Protein AF-A0A4S2L6H0-F1 (afdb_monomer_lite)

InterPro domains:
  IPR007012 Poly(A) polymerase, central domain [PF04928] (195-233)
  IPR043519 Nucleotidyltransferase superfamily [G3DSA:3.30.460.10] (26-151)
  IPR043519 Nucleotidyltransferase superfamily [SSF81301] (9-187)
  IPR048840 Poly(A) polymerase, nucleotidyltransferase domain [PF20750] (13-186)

Sequence (348 aa):
MIDEEVAKHLDLCLMEVVESFKLFDSTDERRKKLNIVRSLEHIGEQWVRELASDQRLTHRLSDKTGLCRLLVQGSTALGISSRSGDIDAVLLVPNFVDRDDFFSSFPSWLRKSGDISELAAVPDTFVPLIRIKVSGIQVDLVISRLATSYIPRRLDFEQTPGDLYRNMDAISVRSLSGLHLAYELKKMMLGHAHFLPMLRVIRTWVRARAIGSYVYGFPPSIAWTIMVVYICRRLGDNSQISTFCVCRRSSVCRTSEPAAERNSGKELLAPSSHGLSCLVYTFFAQFASWPWPHPVQIASIKVASDLNIFSWDPQLVISFLMFSVDLEHGRSCSNGTIYGITIGTFYC

pLDDT: mean 75.9, std 24.09, range [23.75, 98.31]

Radius of gyration: 24.07 Å; chains: 1; bounding box: 74×51×66 Å

Structure (mmCIF, N/CA/C/O backbone):
data_AF-A0A4S2L6H0-F1
#
_entry.id   AF-A0A4S2L6H0-F1
#
loop_
_atom_site.group_PDB
_atom_site.id
_atom_site.type_symbol
_atom_site.label_atom_id
_atom_site.label_alt_id
_atom_site.label_comp_id
_atom_site.label_asym_id
_atom_site.label_entity_id
_atom_site.label_seq_id
_atom_site.pdbx_PDB_ins_code
_atom_site.Cartn_x
_atom_site.Cartn_y
_atom_site.Cartn_z
_atom_site.occupancy
_atom_site.B_iso_or_equiv
_atom_site.auth_seq_id
_atom_site.auth_comp_id
_atom_site.auth_asym_id
_atom_site.auth_atom_id
_atom_site.pdbx_PDB_model_num
ATOM 1 N N . MET A 1 1 ? 33.093 9.416 -26.516 1.00 52.31 1 MET A N 1
ATOM 2 C CA . MET A 1 1 ? 32.184 10.487 -26.051 1.00 52.31 1 MET A CA 1
ATOM 3 C C . MET A 1 1 ? 30.761 10.373 -26.603 1.00 52.31 1 MET A C 1
ATOM 5 O O . MET A 1 1 ? 29.878 10.877 -25.939 1.00 52.31 1 MET A O 1
ATOM 9 N N . ILE A 1 2 ? 30.498 9.697 -27.733 1.00 62.06 2 ILE A N 1
ATOM 10 C CA . ILE A 1 2 ? 29.160 9.680 -28.367 1.00 62.06 2 ILE A CA 1
ATOM 11 C C . ILE A 1 2 ? 28.156 8.752 -27.644 1.00 62.06 2 ILE A C 1
ATOM 13 O O . ILE A 1 2 ? 27.011 9.134 -27.436 1.00 62.06 2 ILE A O 1
ATOM 17 N N . ASP A 1 3 ? 28.573 7.565 -27.192 1.00 72.12 3 ASP A N 1
ATOM 18 C CA . ASP A 1 3 ? 27.622 6.557 -26.681 1.00 72.12 3 ASP A CA 1
ATOM 19 C C . ASP A 1 3 ? 26.975 6.908 -25.332 1.00 72.12 3 ASP A C 1
ATOM 21 O O . ASP A 1 3 ? 25.815 6.576 -25.092 1.00 72.12 3 ASP A O 1
ATOM 25 N N . GLU A 1 4 ? 27.701 7.587 -24.441 1.00 75.62 4 GLU A N 1
ATOM 26 C CA . GLU A 1 4 ? 27.182 7.959 -23.117 1.00 75.62 4 GLU A CA 1
ATOM 27 C C . GLU A 1 4 ? 26.168 9.107 -23.208 1.00 75.62 4 GLU A C 1
ATOM 29 O O . GLU A 1 4 ? 25.165 9.122 -22.495 1.00 75.62 4 GLU A O 1
ATOM 34 N N . GLU A 1 5 ? 26.404 10.057 -24.112 1.00 81.94 5 GLU A N 1
ATOM 35 C CA . GLU A 1 5 ? 25.499 11.176 -24.365 1.00 81.94 5 GLU A CA 1
ATOM 36 C C . GLU A 1 5 ? 24.203 10.698 -25.032 1.00 81.94 5 GLU A C 1
ATOM 38 O O . GLU A 1 5 ? 23.112 11.084 -24.612 1.00 81.94 5 GLU A O 1
ATOM 43 N N . VAL A 1 6 ? 24.308 9.763 -25.983 1.00 83.94 6 VAL A N 1
ATOM 44 C CA . VAL A 1 6 ? 23.148 9.100 -26.599 1.00 83.94 6 VAL A CA 1
ATOM 45 C C . VAL A 1 6 ? 22.333 8.323 -25.561 1.00 83.94 6 VAL A C 1
ATOM 47 O O . VAL A 1 6 ? 21.108 8.434 -25.544 1.00 83.94 6 VAL A O 1
ATOM 50 N N . ALA A 1 7 ? 22.982 7.574 -24.663 1.00 81.94 7 ALA A N 1
ATOM 51 C CA . ALA A 1 7 ? 22.286 6.834 -23.609 1.00 81.94 7 ALA A CA 1
ATOM 52 C C . ALA A 1 7 ? 21.536 7.768 -22.642 1.00 81.94 7 ALA A C 1
ATOM 54 O O . ALA A 1 7 ? 20.372 7.525 -22.324 1.00 81.94 7 ALA A O 1
ATOM 55 N N . LYS A 1 8 ? 22.164 8.877 -22.229 1.00 86.56 8 LYS A N 1
ATOM 56 C CA . LYS A 1 8 ? 21.515 9.901 -21.393 1.00 86.56 8 LYS A CA 1
ATOM 57 C C . LYS A 1 8 ? 20.334 10.554 -22.107 1.00 86.56 8 LYS A C 1
ATOM 59 O O . LYS A 1 8 ? 19.294 10.763 -21.489 1.00 86.56 8 LYS A O 1
ATOM 64 N N . HIS A 1 9 ? 20.470 10.852 -23.397 1.00 90.06 9 HIS A N 1
ATOM 65 C CA . HIS A 1 9 ? 19.375 11.405 -24.190 1.00 90.06 9 HIS A CA 1
ATOM 66 C C . HIS A 1 9 ? 18.193 10.429 -24.285 1.00 90.06 9 HIS A C 1
ATOM 68 O O . HIS A 1 9 ? 17.049 10.829 -24.081 1.00 90.06 9 HIS A O 1
ATOM 74 N N . LEU A 1 10 ? 18.459 9.136 -24.498 1.00 91.12 10 LEU A N 1
ATOM 75 C CA . LEU A 1 10 ? 17.420 8.107 -24.536 1.00 91.12 10 LEU A CA 1
ATOM 76 C C . LEU A 1 10 ? 16.681 7.977 -23.194 1.00 91.12 10 LEU A C 1
ATOM 78 O O . LEU A 1 10 ? 15.455 7.851 -23.180 1.00 91.12 10 LEU A O 1
ATOM 82 N N . ASP A 1 11 ? 17.404 8.048 -22.075 1.00 92.44 11 ASP A N 1
ATOM 83 C CA . ASP A 1 11 ? 16.816 8.037 -20.731 1.00 92.44 11 ASP A CA 1
ATOM 84 C C . ASP A 1 11 ? 15.872 9.232 -20.510 1.00 92.44 11 ASP A C 1
ATOM 86 O O . ASP A 1 11 ? 14.791 9.068 -19.937 1.00 92.44 11 ASP A O 1
ATOM 90 N N . LEU A 1 12 ? 16.249 10.421 -20.998 1.00 93.12 12 LEU A N 1
ATOM 91 C CA . LEU A 1 12 ? 15.413 11.622 -20.940 1.00 93.12 12 LEU A CA 1
ATOM 92 C C . LEU A 1 12 ? 14.146 11.467 -21.785 1.00 93.12 12 LEU A C 1
ATOM 94 O O . LEU A 1 12 ? 13.049 11.636 -21.254 1.00 93.12 12 LEU A O 1
ATOM 98 N N . CYS A 1 13 ? 14.274 11.068 -23.053 1.00 94.81 13 CYS A N 1
ATOM 99 C CA . CYS A 1 13 ? 13.122 10.856 -23.934 1.00 94.81 13 CYS A CA 1
ATOM 100 C C . CYS A 1 13 ? 12.150 9.816 -23.365 1.00 94.81 13 CYS A C 1
ATOM 102 O O . CYS A 1 13 ? 10.933 9.977 -23.445 1.00 94.81 13 CYS A O 1
ATOM 104 N N . LEU A 1 14 ? 12.670 8.751 -22.750 1.00 94.69 14 LEU A N 1
ATOM 105 C CA . LEU A 1 14 ? 11.842 7.734 -22.113 1.00 94.69 14 LEU A CA 1
ATOM 106 C C . LEU A 1 14 ? 11.014 8.315 -20.956 1.00 94.69 14 LEU A C 1
ATOM 108 O O . LEU A 1 14 ? 9.828 8.003 -20.827 1.00 94.69 14 LEU A O 1
ATOM 112 N N . MET A 1 15 ? 11.612 9.183 -20.140 1.00 95.25 15 MET A N 1
ATOM 113 C CA . MET A 1 15 ? 10.904 9.859 -19.055 1.00 95.25 15 MET A CA 1
ATOM 114 C C . MET A 1 15 ? 9.908 10.906 -19.564 1.00 95.25 15 MET A C 1
ATOM 116 O O . MET A 1 15 ? 8.811 10.995 -19.019 1.00 95.25 15 MET A O 1
ATOM 120 N N . GLU A 1 16 ? 10.222 11.637 -20.634 1.00 95.75 16 GLU A N 1
ATOM 121 C CA . GLU A 1 16 ? 9.275 12.551 -21.287 1.00 95.75 16 GLU A CA 1
ATOM 122 C C . GLU A 1 16 ? 8.030 11.811 -21.789 1.00 95.75 16 GLU A C 1
ATOM 124 O O . GLU A 1 16 ? 6.901 12.250 -21.547 1.00 95.75 16 GLU A O 1
ATOM 129 N N . VAL A 1 17 ? 8.220 10.642 -22.414 1.00 94.75 17 VAL A N 1
ATOM 130 C CA . VAL A 1 17 ? 7.109 9.777 -22.821 1.00 94.75 17 VAL A CA 1
ATOM 131 C C . VAL A 1 17 ? 6.288 9.377 -21.600 1.00 94.75 17 VAL A C 1
ATOM 133 O O . VAL A 1 17 ? 5.077 9.568 -21.616 1.00 94.75 17 VAL A O 1
ATOM 136 N N . VAL A 1 18 ? 6.906 8.889 -20.523 1.00 95.06 18 VAL A N 1
ATOM 137 C CA . VAL A 1 18 ? 6.192 8.509 -19.289 1.00 95.06 18 VAL A CA 1
ATOM 138 C C . VAL A 1 18 ? 5.355 9.660 -18.719 1.00 95.06 18 VAL A C 1
ATOM 140 O O . VAL A 1 18 ? 4.184 9.462 -18.383 1.00 95.06 18 VAL A O 1
ATOM 143 N N . GLU A 1 19 ? 5.921 10.862 -18.629 1.00 93.50 19 GLU A N 1
ATOM 144 C CA . GLU A 1 19 ? 5.220 12.029 -18.085 1.00 93.50 19 GLU A CA 1
ATOM 145 C C . GLU A 1 19 ? 4.072 12.496 -19.002 1.00 93.50 19 GLU A C 1
ATOM 147 O O . GLU A 1 19 ? 3.038 12.958 -18.508 1.00 93.50 19 GLU A O 1
ATOM 152 N N . SER A 1 20 ? 4.176 12.285 -20.321 1.00 94.88 20 SER A N 1
ATOM 153 C CA . SER A 1 20 ? 3.107 12.618 -21.278 1.00 94.88 20 SER A CA 1
ATOM 154 C C . SER A 1 20 ? 1.802 11.845 -21.034 1.00 94.88 20 SER A C 1
ATOM 156 O O . SER A 1 20 ? 0.717 12.395 -21.234 1.00 94.88 20 SER A O 1
ATOM 158 N N . PHE A 1 21 ? 1.879 10.611 -20.514 1.00 93.31 21 PHE A N 1
ATOM 159 C CA . PHE A 1 21 ? 0.692 9.819 -20.166 1.00 93.31 21 PHE A CA 1
ATOM 160 C C . PHE A 1 21 ? -0.016 10.326 -18.900 1.00 93.31 21 PHE A C 1
ATOM 162 O O . PHE A 1 21 ? -1.146 9.913 -18.635 1.00 93.31 21 PHE A O 1
ATOM 169 N N . LYS A 1 22 ? 0.628 11.189 -18.095 1.00 92.06 22 LYS A N 1
ATOM 170 C CA . LYS A 1 22 ? 0.075 11.757 -16.849 1.00 92.06 22 LYS A CA 1
ATOM 171 C C . LYS A 1 22 ? -0.512 10.692 -15.910 1.00 92.06 22 LYS A C 1
ATOM 173 O O . LYS A 1 22 ? -1.555 10.899 -15.296 1.00 92.06 22 LYS A O 1
ATOM 178 N N . LEU A 1 23 ? 0.142 9.534 -15.793 1.00 91.12 23 LEU A N 1
ATOM 179 C CA . LEU A 1 23 ? -0.386 8.414 -14.999 1.00 91.12 23 LEU A CA 1
ATOM 180 C C . LEU A 1 23 ? -0.199 8.603 -13.497 1.00 91.12 23 LEU A C 1
ATOM 182 O O . LEU A 1 23 ? -1.056 8.193 -12.715 1.00 91.12 23 LEU A O 1
ATOM 186 N N . PHE A 1 24 ? 0.926 9.192 -13.102 1.00 92.88 24 PHE A N 1
ATOM 187 C CA . PHE A 1 24 ? 1.365 9.275 -11.713 1.00 92.88 24 PHE A CA 1
ATOM 188 C C . PHE A 1 24 ? 0.936 10.582 -11.052 1.00 92.88 24 PHE A C 1
ATOM 190 O O . PHE A 1 24 ? 0.736 11.600 -11.723 1.00 92.88 24 PHE A O 1
ATOM 197 N N . ASP A 1 25 ? 0.832 10.539 -9.725 1.00 91.12 25 ASP A N 1
ATOM 198 C CA . ASP A 1 25 ? 0.476 11.695 -8.907 1.00 91.12 25 ASP A CA 1
ATOM 199 C C . ASP A 1 25 ? 1.434 12.875 -9.112 1.00 91.12 25 ASP A C 1
ATOM 201 O O . ASP A 1 25 ? 2.641 12.803 -8.838 1.00 91.12 25 ASP A O 1
ATOM 205 N N . SER A 1 26 ? 0.853 14.012 -9.477 1.00 91.50 26 SER A N 1
ATOM 206 C CA . SER A 1 26 ? 1.439 15.331 -9.273 1.00 91.50 26 SER A CA 1
ATOM 207 C C . SER A 1 26 ? 1.600 15.647 -7.785 1.00 91.50 26 SER A C 1
ATOM 209 O O . SER A 1 26 ? 1.041 14.997 -6.896 1.00 91.50 26 SER A O 1
ATOM 211 N N . THR A 1 27 ? 2.359 16.701 -7.497 1.00 91.00 27 THR A N 1
ATOM 212 C CA . THR A 1 27 ? 2.517 17.220 -6.133 1.00 91.00 27 THR A CA 1
ATOM 213 C C . THR A 1 27 ? 1.178 17.589 -5.492 1.00 91.00 27 THR A C 1
ATOM 215 O O . THR A 1 27 ? 0.989 17.341 -4.301 1.00 91.00 27 THR A O 1
ATOM 218 N N . ASP A 1 28 ? 0.230 18.115 -6.269 1.00 92.06 28 ASP A N 1
ATOM 219 C CA . ASP A 1 28 ? -1.082 18.509 -5.757 1.00 92.06 28 ASP A CA 1
ATOM 220 C C . ASP A 1 28 ? -1.972 17.304 -5.451 1.00 92.06 28 ASP A C 1
ATOM 222 O O . ASP A 1 28 ? -2.613 17.277 -4.402 1.00 92.06 28 ASP A O 1
ATOM 226 N N . GLU A 1 29 ? -1.973 16.271 -6.298 1.00 91.50 29 GLU A N 1
ATOM 227 C CA . GLU A 1 29 ? -2.696 15.019 -6.019 1.00 91.50 29 GLU A CA 1
ATOM 228 C C . GLU A 1 29 ? -2.139 14.319 -4.783 1.00 91.50 29 GLU A C 1
ATOM 230 O O . GLU A 1 29 ? -2.902 13.908 -3.909 1.00 91.50 29 GLU A O 1
ATOM 235 N N . ARG A 1 30 ? -0.810 14.284 -4.637 1.00 91.69 30 ARG A N 1
ATOM 236 C CA . ARG A 1 30 ? -0.164 13.748 -3.435 1.00 91.69 30 ARG A CA 1
ATOM 237 C C . ARG A 1 30 ? -0.570 14.522 -2.180 1.00 91.69 30 ARG A C 1
ATOM 239 O O . ARG A 1 30 ? -0.833 13.912 -1.146 1.00 91.69 30 ARG A O 1
ATOM 246 N N . ARG A 1 31 ? -0.653 15.857 -2.263 1.00 93.25 31 ARG A N 1
ATOM 247 C CA . ARG A 1 31 ? -1.104 16.710 -1.151 1.00 93.25 31 ARG A CA 1
ATOM 248 C C . ARG A 1 31 ? -2.572 16.449 -0.806 1.00 93.25 31 ARG A C 1
ATOM 250 O O . ARG A 1 31 ? -2.894 16.330 0.372 1.00 93.25 31 ARG A O 1
ATOM 257 N N . LYS A 1 32 ? -3.443 16.304 -1.811 1.00 93.44 32 LYS A N 1
ATOM 258 C CA . LYS A 1 32 ? -4.861 15.951 -1.620 1.00 93.44 32 LYS A CA 1
ATOM 259 C C . LYS A 1 32 ? -5.011 14.604 -0.911 1.00 93.44 32 LYS A C 1
ATOM 261 O O . LYS A 1 32 ? -5.664 14.548 0.126 1.00 93.44 32 LYS A O 1
ATOM 266 N N . LYS A 1 33 ? -4.344 13.552 -1.400 1.00 93.88 33 LYS A N 1
ATOM 267 C CA . LYS A 1 33 ? -4.363 12.218 -0.771 1.00 93.88 33 LYS A CA 1
ATOM 268 C C . LYS A 1 33 ? -3.833 12.252 0.666 1.00 93.88 33 LYS A C 1
ATOM 270 O O . LYS A 1 33 ? -4.429 11.649 1.550 1.00 93.88 33 LYS A O 1
ATOM 275 N N . LEU A 1 34 ? -2.765 13.010 0.931 1.00 94.19 34 LEU A N 1
ATOM 276 C CA . LEU A 1 34 ? -2.233 13.181 2.287 1.00 94.19 34 LEU A CA 1
ATOM 277 C C . LEU A 1 34 ? -3.230 13.872 3.231 1.00 94.19 34 LEU A C 1
ATOM 279 O O . LEU A 1 34 ? -3.342 13.480 4.390 1.00 94.19 34 LEU A O 1
ATOM 283 N N . ASN A 1 35 ? -3.955 14.884 2.753 1.00 95.50 35 ASN A N 1
ATOM 284 C CA . ASN A 1 35 ? -4.979 15.559 3.551 1.00 95.50 35 ASN A CA 1
ATOM 285 C C . ASN A 1 35 ? -6.156 14.628 3.870 1.00 95.50 35 ASN A C 1
ATOM 287 O O . ASN A 1 35 ? -6.630 14.640 5.003 1.00 95.50 35 ASN A O 1
ATOM 291 N N . ILE A 1 36 ? -6.567 13.781 2.918 1.00 96.06 36 ILE A N 1
ATOM 292 C CA . ILE A 1 36 ? -7.582 12.742 3.146 1.00 96.06 36 ILE A CA 1
ATOM 293 C C . ILE A 1 36 ? -7.124 11.792 4.257 1.00 96.06 36 ILE A C 1
ATOM 295 O O . ILE A 1 36 ? -7.847 11.602 5.228 1.00 96.06 36 ILE A O 1
ATOM 299 N N . VAL A 1 37 ? -5.900 11.260 4.170 1.00 96.31 37 VAL A N 1
ATOM 300 C CA . VAL A 1 37 ? -5.346 10.351 5.190 1.00 96.31 37 VAL A CA 1
ATOM 301 C C . VAL A 1 37 ? -5.326 11.007 6.574 1.00 96.31 37 VAL A C 1
ATOM 303 O O . VAL A 1 37 ? -5.767 10.397 7.540 1.00 96.31 37 VAL A O 1
ATOM 306 N N . ARG A 1 38 ? -4.887 12.268 6.679 1.00 95.94 38 ARG A N 1
ATOM 307 C CA . ARG A 1 38 ? -4.870 13.007 7.957 1.00 95.94 38 ARG A CA 1
ATOM 308 C C . ARG A 1 38 ? -6.267 13.233 8.532 1.00 95.94 38 ARG A C 1
ATOM 310 O O . ARG A 1 38 ? -6.454 13.110 9.737 1.00 95.94 38 ARG A O 1
ATOM 317 N N . SER A 1 39 ? -7.230 13.572 7.677 1.00 96.25 39 SER A N 1
ATOM 318 C CA . SER A 1 39 ? -8.628 13.761 8.076 1.00 96.25 39 SER A CA 1
ATOM 319 C C . SER A 1 39 ? -9.226 12.458 8.614 1.00 96.25 39 SER A C 1
ATOM 321 O O . SER A 1 39 ? -9.802 12.431 9.699 1.00 96.25 39 SER A O 1
ATOM 323 N N . LEU A 1 40 ? -9.004 11.348 7.907 1.00 97.44 40 LEU A N 1
ATOM 324 C CA . LEU A 1 40 ? -9.470 10.025 8.320 1.00 97.44 40 LEU A CA 1
ATOM 325 C C . LEU A 1 40 ? -8.784 9.535 9.602 1.00 97.44 40 LEU A C 1
ATOM 327 O O . LEU A 1 40 ? -9.449 8.951 10.453 1.00 97.44 40 LEU A O 1
ATOM 331 N N . GLU A 1 41 ? -7.485 9.800 9.774 1.00 96.62 41 GLU A N 1
ATOM 332 C CA . GLU A 1 41 ? -6.768 9.505 11.022 1.00 96.62 41 GLU A CA 1
ATOM 333 C C . GLU A 1 41 ? -7.386 10.266 12.201 1.00 96.62 41 GLU A C 1
ATOM 335 O O . GLU A 1 41 ? -7.646 9.666 13.239 1.00 96.62 41 GLU A O 1
ATOM 340 N N . HIS A 1 42 ? -7.717 11.548 12.019 1.00 95.38 42 HIS A N 1
ATOM 341 C CA . HIS A 1 42 ? -8.378 12.347 13.052 1.00 95.38 42 HIS A CA 1
ATOM 342 C C . HIS A 1 42 ? -9.760 11.794 13.441 1.00 95.38 42 HIS A C 1
ATOM 344 O O . HIS A 1 42 ? -10.073 11.700 14.629 1.00 95.38 42 HIS A O 1
ATOM 350 N N . ILE A 1 43 ? -10.571 11.377 12.461 1.00 96.88 43 ILE A N 1
ATOM 351 C CA . ILE A 1 43 ? -11.868 10.723 12.714 1.00 96.88 43 ILE A CA 1
ATOM 352 C C . ILE A 1 43 ? -11.660 9.404 13.475 1.00 96.88 43 ILE A C 1
ATOM 354 O O . ILE A 1 43 ? -12.365 9.132 14.447 1.00 96.88 43 ILE A O 1
ATOM 358 N N . GLY A 1 44 ? -10.664 8.605 13.075 1.00 96.44 44 GLY A N 1
ATOM 359 C CA . GLY A 1 44 ? -10.278 7.373 13.765 1.00 96.44 44 GLY A CA 1
ATOM 360 C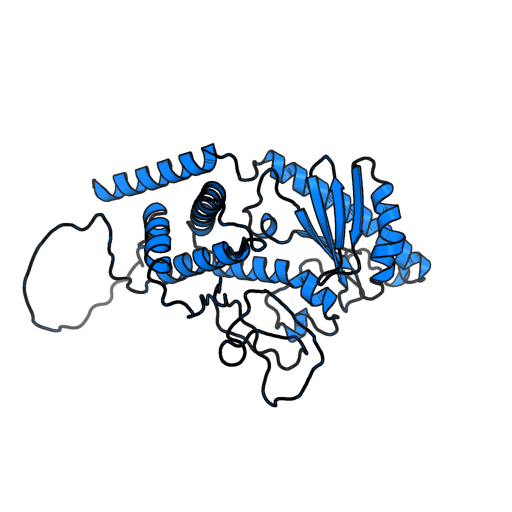 C . GLY A 1 44 ? -9.893 7.609 15.225 1.00 96.44 44 GLY A C 1
ATOM 361 O O . GLY A 1 44 ? -10.347 6.883 16.106 1.00 96.44 44 GLY A O 1
ATOM 362 N N . GLU A 1 45 ? -9.121 8.658 15.513 1.00 94.25 45 GLU A N 1
ATOM 363 C CA . GLU A 1 45 ? -8.714 8.984 16.882 1.00 94.25 45 GLU A CA 1
ATOM 364 C C . GLU A 1 45 ? -9.904 9.382 17.759 1.00 94.25 45 GLU A C 1
ATOM 366 O O . GLU A 1 45 ? -9.934 9.054 18.946 1.00 94.25 45 GLU A O 1
ATOM 371 N N . GLN A 1 46 ? -10.878 10.109 17.204 1.00 94.06 46 GLN A N 1
ATOM 372 C CA . GLN A 1 46 ? -12.106 10.466 17.916 1.00 94.06 46 GLN A CA 1
ATOM 373 C C . GLN A 1 46 ? -12.951 9.230 18.227 1.00 94.06 46 GLN A C 1
ATOM 375 O O . GLN A 1 46 ? -13.372 9.061 19.370 1.00 94.06 46 GLN A O 1
ATOM 380 N N . TRP A 1 47 ? -13.116 8.345 17.246 1.00 96.19 47 TRP A N 1
ATOM 381 C CA . TRP A 1 47 ? -13.832 7.083 17.405 1.00 96.19 47 TRP A CA 1
ATOM 382 C C . TRP A 1 47 ? -13.192 6.174 18.466 1.00 96.19 47 TRP A C 1
ATOM 384 O O . TRP A 1 47 ? -13.867 5.746 19.399 1.00 96.19 47 TRP A O 1
ATOM 394 N N . VAL A 1 48 ? -11.874 5.943 18.407 1.00 94.69 48 VAL A N 1
ATOM 395 C CA . VAL A 1 48 ? -11.180 5.101 19.402 1.00 94.69 48 VAL A CA 1
ATOM 396 C C . VAL A 1 48 ? -11.242 5.712 20.807 1.00 94.69 48 VAL A C 1
ATOM 398 O O . VAL A 1 48 ? -11.310 4.982 21.797 1.00 94.69 48 VAL A O 1
ATOM 401 N N . ARG A 1 49 ? -11.252 7.047 20.923 1.00 92.12 49 ARG A N 1
ATOM 402 C CA . ARG A 1 49 ? -11.417 7.736 22.212 1.00 92.12 49 ARG A CA 1
ATOM 403 C C . ARG A 1 49 ? -12.799 7.498 22.824 1.00 92.12 49 ARG A C 1
ATOM 405 O O . ARG A 1 49 ? -12.885 7.333 24.041 1.00 92.12 49 ARG A O 1
ATOM 412 N N . GLU A 1 50 ? -13.850 7.489 22.008 1.00 92.75 50 GLU A N 1
ATOM 413 C CA . GLU A 1 50 ? -15.211 7.166 22.456 1.00 92.75 50 GLU A CA 1
ATOM 414 C C . GLU A 1 50 ? -15.279 5.716 22.950 1.00 92.75 50 GLU A C 1
ATOM 416 O O . GLU A 1 50 ? -15.629 5.496 24.107 1.00 92.75 50 GLU A O 1
ATOM 421 N N . LEU A 1 51 ? -14.778 4.754 22.164 1.00 93.44 51 LEU A N 1
ATOM 422 C CA . LEU A 1 51 ? -14.733 3.341 22.569 1.00 93.44 51 LEU A CA 1
ATOM 423 C C . LEU A 1 51 ? -13.976 3.125 23.885 1.00 93.44 51 LEU A C 1
ATOM 425 O O . LEU A 1 51 ? -14.430 2.408 24.777 1.00 93.44 51 LEU A O 1
ATOM 429 N N . ALA A 1 52 ? -12.823 3.775 24.044 1.00 90.56 52 ALA A N 1
ATOM 430 C CA . ALA A 1 52 ? -12.055 3.686 25.279 1.00 90.56 52 ALA A CA 1
ATOM 431 C C . ALA A 1 52 ? -12.790 4.307 26.482 1.00 90.56 52 ALA A C 1
ATOM 433 O O . ALA A 1 52 ? -12.572 3.882 27.618 1.00 90.56 52 ALA A O 1
ATOM 434 N N . SER A 1 53 ? -13.650 5.303 26.252 1.00 89.88 53 SER A N 1
ATOM 435 C CA . SER A 1 53 ? -14.484 5.917 27.291 1.00 89.88 53 SER A CA 1
ATOM 436 C C . SER A 1 53 ? -15.614 4.986 27.714 1.00 89.88 53 SER A C 1
ATOM 438 O O . SER A 1 53 ? -15.783 4.755 28.913 1.00 89.88 53 SER A O 1
ATOM 440 N N . ASP A 1 54 ? -16.298 4.371 26.751 1.00 89.38 54 ASP A N 1
ATOM 441 C CA . ASP A 1 54 ? -17.386 3.420 26.997 1.00 89.38 54 ASP A CA 1
ATOM 442 C C . ASP A 1 54 ? -16.902 2.186 27.768 1.00 89.38 54 ASP A C 1
ATOM 444 O O . ASP A 1 54 ? -17.545 1.732 28.717 1.00 89.38 54 ASP A O 1
ATOM 448 N N . GLN A 1 55 ? -15.700 1.701 27.446 1.00 87.25 55 GLN A N 1
ATOM 449 C CA . GLN A 1 55 ? -15.065 0.577 28.140 1.00 87.25 55 GLN A CA 1
ATOM 450 C C . GLN A 1 55 ? -14.370 0.971 29.463 1.00 87.25 55 GLN A C 1
ATOM 452 O O . GLN A 1 55 ? -13.763 0.123 30.118 1.00 87.25 55 GLN A O 1
ATOM 457 N N . ARG A 1 56 ? -14.437 2.246 29.887 1.00 85.19 56 ARG A N 1
ATOM 458 C CA . ARG A 1 56 ? -13.758 2.788 31.088 1.00 85.19 56 ARG A CA 1
ATOM 459 C C . ARG A 1 56 ? -12.235 2.573 31.091 1.00 85.19 56 ARG A C 1
ATOM 461 O O . ARG A 1 56 ? -11.613 2.424 32.143 1.00 85.19 56 ARG A O 1
ATOM 468 N N . LEU A 1 57 ? -11.619 2.584 29.911 1.00 82.12 57 LEU A N 1
ATOM 469 C CA . LEU A 1 57 ? -10.181 2.395 29.693 1.00 82.12 57 LEU A CA 1
ATOM 470 C C . LEU A 1 57 ? -9.413 3.715 29.534 1.00 82.12 57 LEU A C 1
ATOM 472 O O . LEU A 1 57 ? -8.211 3.692 29.277 1.00 82.12 57 LEU A O 1
ATOM 476 N N . THR A 1 58 ? -10.060 4.866 29.731 1.00 74.81 58 THR A N 1
ATOM 477 C CA . THR A 1 58 ? -9.452 6.204 29.590 1.00 74.81 58 THR A CA 1
ATOM 478 C C . THR A 1 58 ? -8.194 6.394 30.433 1.00 74.81 58 THR A C 1
ATOM 480 O O . THR A 1 58 ? -7.235 6.989 29.957 1.00 74.81 58 THR A O 1
ATOM 483 N N . HIS A 1 59 ? -8.128 5.808 31.633 1.00 70.00 59 HIS A N 1
ATOM 484 C CA . HIS A 1 59 ? -6.932 5.859 32.487 1.00 70.00 59 HIS A CA 1
ATOM 485 C C . HIS A 1 59 ? -5.717 5.120 31.880 1.00 70.00 59 HIS A C 1
ATOM 487 O O . HIS A 1 59 ? -4.573 5.355 32.269 1.00 70.00 59 HIS A O 1
ATOM 493 N N . ARG A 1 60 ? -5.932 4.200 30.930 1.00 65.00 60 ARG A N 1
ATOM 494 C CA . ARG A 1 60 ? -4.855 3.479 30.227 1.00 65.00 60 ARG A CA 1
ATOM 495 C C . ARG A 1 60 ? -4.345 4.232 29.000 1.00 65.00 60 ARG A C 1
ATOM 497 O O . ARG A 1 60 ? -3.330 3.832 28.431 1.00 65.00 60 ARG A O 1
ATOM 504 N N . LEU A 1 61 ? -5.027 5.303 28.598 1.00 67.69 61 LEU A N 1
ATOM 505 C CA . LEU A 1 61 ? -4.605 6.155 27.499 1.00 67.69 61 LEU A CA 1
ATOM 506 C C . LEU A 1 61 ? -3.533 7.113 28.027 1.00 67.69 61 LEU A C 1
ATOM 508 O O . LEU A 1 61 ? -3.814 8.006 28.819 1.00 67.69 61 LEU A O 1
ATOM 512 N N . SER A 1 62 ? -2.280 6.914 27.622 1.00 62.12 62 SER A N 1
ATOM 513 C CA . SER A 1 62 ? -1.233 7.897 27.898 1.00 62.12 62 SER A CA 1
ATOM 514 C C . SER A 1 62 ? -1.309 9.020 26.866 1.00 62.12 62 SER A C 1
ATOM 516 O O . SER A 1 62 ? -1.231 8.742 25.670 1.00 62.12 62 SER A O 1
ATOM 518 N N . ASP A 1 63 ? -1.332 10.281 27.313 1.00 60.78 63 ASP A N 1
ATOM 519 C CA . ASP A 1 63 ? -1.263 11.472 26.442 1.00 60.78 63 ASP A CA 1
ATOM 520 C C . ASP A 1 63 ? -0.041 11.479 25.499 1.00 60.78 63 ASP A C 1
ATOM 522 O O . ASP A 1 63 ? 0.009 12.221 24.519 1.00 60.78 63 ASP A O 1
ATOM 526 N N . LYS A 1 64 ? 0.983 10.657 25.778 1.00 56.47 64 LYS A N 1
ATOM 527 C CA . LYS A 1 64 ? 2.222 10.582 24.986 1.00 56.47 64 LYS A CA 1
ATOM 528 C C . LYS A 1 64 ? 2.161 9.590 23.813 1.00 56.47 64 LYS A C 1
ATOM 530 O O . LYS A 1 64 ? 3.078 9.605 22.978 1.00 56.47 64 LYS A O 1
ATOM 535 N N . THR A 1 65 ? 1.125 8.751 23.739 1.00 64.75 65 THR A N 1
ATOM 536 C CA . THR A 1 65 ? 0.939 7.696 22.725 1.00 64.75 65 THR A CA 1
ATOM 537 C C . THR A 1 65 ? -0.321 7.936 21.895 1.00 64.75 65 THR A C 1
ATOM 539 O O . THR A 1 65 ? -1.343 8.336 22.438 1.00 64.75 65 THR A O 1
ATOM 542 N N . GLY A 1 66 ? -0.257 7.685 20.583 1.00 70.12 66 GLY A N 1
ATOM 543 C CA . GLY A 1 66 ? -1.424 7.817 19.703 1.00 70.12 66 GLY A CA 1
ATOM 544 C C . GLY A 1 66 ? -2.481 6.747 19.995 1.00 70.12 66 GLY A C 1
ATOM 545 O O . GLY A 1 66 ? -2.127 5.607 20.308 1.00 70.12 66 GLY A O 1
ATOM 546 N N . LEU A 1 67 ? -3.762 7.120 19.893 1.00 85.75 67 LEU A N 1
ATOM 547 C CA . LEU A 1 67 ? -4.904 6.217 20.108 1.00 85.75 67 LEU A CA 1
ATOM 548 C C . LEU A 1 67 ? -5.100 5.253 18.942 1.00 85.75 67 LEU A C 1
ATOM 550 O O . LEU A 1 67 ? -5.393 4.082 19.146 1.00 85.75 67 LEU A O 1
ATOM 554 N N . CYS A 1 68 ? -4.898 5.742 17.727 1.00 93.44 68 CYS A N 1
ATOM 555 C CA . CYS A 1 68 ? -4.847 4.947 16.514 1.00 93.44 68 CYS A CA 1
ATOM 556 C C . CYS A 1 68 ? -3.772 5.522 15.590 1.00 93.44 68 CYS A C 1
ATOM 558 O O . CYS A 1 68 ? -3.140 6.533 15.903 1.00 93.44 68 CYS A O 1
ATOM 560 N N . ARG A 1 69 ? -3.571 4.893 14.435 1.00 94.38 69 ARG A N 1
ATOM 561 C CA . ARG A 1 69 ? -2.806 5.499 13.346 1.00 94.38 69 ARG A CA 1
ATOM 562 C C . ARG A 1 69 ? -3.263 4.983 11.999 1.00 94.38 69 ARG A C 1
ATOM 564 O O . ARG A 1 69 ? -3.401 3.777 11.836 1.00 94.38 69 ARG A O 1
ATOM 571 N N . LEU A 1 70 ? -3.392 5.870 11.019 1.00 95.94 70 LEU A N 1
ATOM 572 C CA . LEU A 1 70 ? -3.696 5.481 9.648 1.00 95.94 70 LEU A CA 1
ATOM 573 C C . LEU A 1 70 ? -2.416 5.461 8.806 1.00 95.94 70 LEU A C 1
ATOM 575 O O . LEU A 1 70 ? -1.729 6.471 8.669 1.00 95.94 70 LEU A O 1
ATOM 579 N N . LEU A 1 71 ? -2.074 4.303 8.244 1.00 95.31 71 LEU A N 1
ATOM 580 C CA . LEU A 1 71 ? -0.900 4.142 7.388 1.00 95.31 71 LEU A CA 1
ATOM 581 C C . LEU A 1 71 ? -1.312 3.768 5.973 1.00 95.31 71 LEU A C 1
ATOM 583 O O . LEU A 1 71 ? -2.133 2.884 5.761 1.00 95.31 71 LEU A O 1
ATOM 587 N N . VAL A 1 72 ? -0.694 4.423 4.997 1.00 94.19 72 VAL A N 1
ATOM 588 C CA . VAL A 1 72 ? -0.948 4.153 3.582 1.00 94.19 72 VAL A CA 1
ATOM 589 C C . VAL A 1 72 ? -0.186 2.910 3.134 1.00 94.19 72 VAL A C 1
ATOM 591 O O . VAL A 1 72 ? 0.976 2.723 3.500 1.00 94.19 72 VAL A O 1
ATOM 594 N N . GLN A 1 73 ? -0.830 2.090 2.311 1.00 88.25 73 GLN A N 1
ATOM 595 C CA . GLN A 1 73 ? -0.323 0.835 1.770 1.00 88.25 73 GLN A CA 1
ATOM 596 C C . GLN A 1 73 ? -0.214 0.884 0.236 1.00 88.25 73 GLN A C 1
ATOM 598 O O . GLN A 1 73 ? -0.351 1.936 -0.400 1.00 88.25 73 GLN A O 1
ATOM 603 N N . GLY A 1 74 ? 0.120 -0.263 -0.360 1.00 84.19 74 GLY A N 1
ATOM 604 C CA . GLY A 1 74 ? 0.040 -0.477 -1.801 1.00 84.19 74 GLY A CA 1
ATOM 605 C C . GLY A 1 74 ? 0.929 0.450 -2.633 1.00 84.19 74 GLY A C 1
ATOM 606 O O . GLY A 1 74 ? 2.063 0.788 -2.274 1.00 84.19 74 GLY A O 1
ATOM 607 N N . SER A 1 75 ? 0.411 0.856 -3.793 1.00 85.00 75 SER A N 1
ATOM 608 C CA . SER A 1 75 ? 1.153 1.684 -4.756 1.00 85.00 75 SER A CA 1
ATOM 609 C C . SER A 1 75 ? 1.521 3.061 -4.192 1.00 85.00 75 SER A C 1
ATOM 611 O O . SER A 1 75 ? 2.589 3.603 -4.497 1.00 85.00 75 SER A O 1
ATOM 613 N N . THR A 1 76 ? 0.677 3.605 -3.314 1.00 85.44 76 THR A N 1
ATOM 614 C CA . THR A 1 76 ? 0.918 4.894 -2.668 1.00 85.44 76 THR A CA 1
ATOM 615 C C . THR A 1 76 ? 2.045 4.802 -1.653 1.00 85.44 76 THR A C 1
ATOM 617 O O . THR A 1 76 ? 2.921 5.670 -1.655 1.00 85.44 76 THR A O 1
ATOM 620 N N . ALA A 1 77 ? 2.115 3.714 -0.880 1.00 85.56 77 ALA A N 1
ATOM 621 C CA . ALA A 1 77 ? 3.263 3.460 -0.020 1.00 85.56 77 ALA A CA 1
ATOM 622 C C . ALA A 1 77 ? 4.562 3.408 -0.833 1.00 85.56 77 ALA A C 1
ATOM 624 O O . ALA A 1 77 ? 5.535 4.029 -0.427 1.00 85.56 77 ALA A O 1
ATOM 625 N N . LEU A 1 78 ? 4.583 2.763 -2.001 1.00 83.75 78 LEU A N 1
ATOM 626 C CA . LEU A 1 78 ? 5.769 2.651 -2.865 1.00 83.75 78 LEU A CA 1
ATOM 627 C C . LEU A 1 78 ? 6.150 3.939 -3.627 1.00 83.75 78 LEU A C 1
ATOM 629 O O . LEU A 1 78 ? 7.188 3.966 -4.280 1.00 83.75 78 LEU A O 1
ATOM 633 N N . GLY A 1 79 ? 5.353 5.011 -3.553 1.00 83.94 79 GLY A N 1
ATOM 634 C CA . GLY A 1 79 ? 5.631 6.271 -4.261 1.00 83.94 79 GLY A CA 1
ATOM 635 C C . GLY A 1 79 ? 5.288 6.253 -5.758 1.00 83.94 79 GLY A C 1
ATOM 636 O O . GLY A 1 79 ? 5.706 7.141 -6.501 1.00 83.94 79 GLY A O 1
ATOM 637 N N . ILE A 1 80 ? 4.504 5.265 -6.194 1.00 85.44 80 ILE A N 1
ATOM 638 C CA . ILE A 1 80 ? 4.046 5.068 -7.582 1.00 85.44 80 ILE A CA 1
ATOM 639 C C . ILE A 1 80 ? 2.518 5.140 -7.696 1.00 85.44 80 ILE A C 1
ATOM 641 O O . ILE A 1 80 ? 1.910 4.494 -8.556 1.00 85.44 80 ILE A O 1
ATOM 645 N N . SER A 1 81 ? 1.896 5.922 -6.812 1.00 88.25 81 SER A N 1
ATOM 646 C CA . SER A 1 81 ? 0.455 6.162 -6.839 1.00 88.25 81 SER A CA 1
ATOM 647 C C . SER A 1 81 ? 0.035 6.831 -8.147 1.00 88.25 81 SER A C 1
ATOM 649 O O . SER A 1 81 ? 0.763 7.657 -8.709 1.00 88.25 81 SER A O 1
ATOM 651 N N . SER A 1 82 ? -1.137 6.437 -8.638 1.00 86.62 82 SER A N 1
ATOM 652 C CA . SER A 1 82 ? -1.713 6.942 -9.886 1.00 86.62 82 SER A CA 1
ATOM 653 C C . SER A 1 82 ? -2.742 8.035 -9.603 1.00 86.62 82 SER A C 1
ATOM 655 O O . SER A 1 82 ? -3.431 7.955 -8.588 1.00 86.62 82 SER A O 1
ATOM 657 N N . ARG A 1 83 ? -2.914 9.003 -10.515 1.00 84.31 83 ARG A N 1
ATOM 658 C CA . ARG A 1 83 ? -3.815 10.162 -10.310 1.00 84.31 83 ARG A CA 1
ATOM 659 C C . ARG A 1 83 ? -5.252 9.769 -9.978 1.00 84.31 83 ARG A C 1
ATOM 661 O O . ARG A 1 83 ? -5.866 10.333 -9.083 1.00 84.31 83 ARG A O 1
ATOM 668 N N . SER A 1 84 ? -5.755 8.771 -10.700 1.00 79.94 84 SER A N 1
ATOM 669 C CA . SER A 1 84 ? -7.074 8.158 -10.513 1.00 79.94 84 SER A CA 1
ATOM 670 C C . SER A 1 84 ? -7.023 6.900 -9.640 1.00 79.94 84 SER A C 1
ATOM 672 O O . SER A 1 84 ? -7.928 6.081 -9.712 1.00 79.94 84 SER A O 1
ATOM 674 N N . GLY A 1 85 ? -5.902 6.666 -8.958 1.00 84.31 85 GLY A N 1
ATOM 675 C CA . GLY A 1 85 ? -5.679 5.476 -8.154 1.00 84.31 85 GLY A CA 1
ATOM 676 C C . GLY A 1 85 ? -6.209 5.647 -6.741 1.00 84.31 85 GLY A C 1
ATOM 677 O O . GLY A 1 85 ? -6.128 6.738 -6.164 1.00 84.31 85 GLY A O 1
ATOM 678 N N . ASP A 1 86 ? -6.682 4.535 -6.204 1.00 91.94 86 ASP A N 1
ATOM 679 C CA . ASP A 1 86 ? -7.265 4.439 -4.876 1.00 91.94 86 ASP A CA 1
ATOM 680 C C . ASP A 1 86 ? -6.194 4.618 -3.786 1.00 91.94 86 ASP A C 1
ATOM 682 O O . ASP A 1 86 ? -4.982 4.470 -4.011 1.00 91.94 86 ASP A O 1
ATOM 686 N N . ILE A 1 87 ? -6.642 4.973 -2.583 1.00 94.75 87 ILE A N 1
ATOM 687 C CA . ILE A 1 87 ? -5.811 4.968 -1.381 1.00 94.75 87 ILE A CA 1
ATOM 688 C C . ILE A 1 87 ? -6.092 3.675 -0.617 1.00 94.75 87 ILE A C 1
ATOM 690 O O . ILE A 1 87 ? -7.112 3.563 0.054 1.00 94.75 87 ILE A O 1
ATOM 694 N N . ASP A 1 88 ? -5.156 2.734 -0.662 1.00 94.44 88 ASP A N 1
ATOM 695 C CA . ASP A 1 88 ? -5.139 1.606 0.270 1.00 94.44 88 ASP A CA 1
ATOM 696 C C . ASP A 1 88 ? -4.598 2.098 1.618 1.00 94.44 88 ASP A C 1
ATOM 698 O O . ASP A 1 88 ? -3.484 2.639 1.673 1.00 94.44 88 ASP A O 1
ATOM 702 N N . ALA A 1 89 ? -5.343 1.941 2.711 1.00 96.50 89 ALA A N 1
ATOM 703 C CA . ALA A 1 89 ? -4.877 2.358 4.030 1.00 96.50 89 ALA A CA 1
ATOM 704 C C . ALA A 1 89 ? -5.284 1.387 5.142 1.00 96.50 89 ALA A C 1
ATOM 706 O O . ALA A 1 89 ? -6.388 0.853 5.159 1.00 96.50 89 ALA A O 1
ATOM 707 N N . VAL A 1 90 ? -4.380 1.202 6.106 1.00 96.56 90 VAL A N 1
ATOM 708 C CA . VAL A 1 90 ? -4.588 0.380 7.300 1.00 96.56 90 VAL A CA 1
ATOM 709 C C . VAL A 1 90 ? -4.703 1.261 8.536 1.00 96.56 90 VAL A C 1
ATOM 711 O O . VAL A 1 90 ? -3.798 2.041 8.848 1.00 96.56 90 VAL A O 1
ATOM 714 N N . LEU A 1 91 ? -5.819 1.130 9.250 1.00 97.56 91 LEU A N 1
ATOM 715 C CA . LEU A 1 91 ? -6.034 1.738 10.554 1.00 97.56 91 LEU A CA 1
ATOM 716 C C . LEU A 1 91 ? -5.480 0.805 11.635 1.00 97.56 91 LEU A C 1
ATOM 718 O O . LEU A 1 91 ? -6.010 -0.278 11.883 1.00 97.56 91 LEU A O 1
ATOM 722 N N . LEU A 1 92 ? -4.392 1.228 12.269 1.00 96.31 92 LEU A N 1
ATOM 723 C CA . LEU A 1 92 ? -3.813 0.561 13.427 1.00 96.31 92 LEU A CA 1
ATOM 724 C C . LEU A 1 92 ? -4.609 0.931 14.669 1.00 96.31 92 LEU A C 1
ATOM 726 O O . LEU A 1 92 ? -4.706 2.116 15.002 1.00 96.31 92 LEU A O 1
ATOM 730 N N . VAL A 1 93 ? -5.115 -0.082 15.368 1.00 95.50 93 VAL A N 1
ATOM 731 C CA . VAL A 1 93 ? -5.872 0.094 16.611 1.00 95.50 93 VAL A CA 1
ATOM 732 C C . VAL A 1 93 ? -5.296 -0.754 17.754 1.00 95.50 93 VAL A C 1
ATOM 734 O O . VAL A 1 93 ? -4.654 -1.779 17.494 1.00 95.50 93 VAL A O 1
ATOM 737 N N . PRO A 1 94 ? -5.467 -0.330 19.017 1.00 93.31 94 PRO A N 1
ATOM 738 C CA . PRO A 1 94 ? -5.060 -1.111 20.177 1.00 93.31 94 PRO A CA 1
ATOM 739 C C . PRO A 1 94 ? -5.889 -2.386 20.348 1.00 93.31 94 PRO A C 1
ATOM 741 O O . PRO A 1 94 ? -6.967 -2.531 19.778 1.00 93.31 94 PRO A O 1
ATOM 744 N N . ASN A 1 95 ? -5.421 -3.277 21.219 1.00 92.50 95 ASN A N 1
ATOM 745 C CA . ASN A 1 95 ? -6.047 -4.576 21.468 1.00 92.50 95 ASN A CA 1
ATOM 746 C C . ASN A 1 95 ? -7.488 -4.541 22.011 1.00 92.50 95 ASN A C 1
ATOM 748 O O . ASN A 1 95 ? -8.176 -5.549 21.898 1.00 92.50 95 ASN A O 1
ATOM 752 N N . PHE A 1 96 ? -7.949 -3.429 22.585 1.00 91.94 96 PHE A N 1
ATOM 753 C CA . PHE A 1 96 ? -9.308 -3.298 23.126 1.00 91.94 96 PHE A CA 1
ATOM 754 C C . PHE A 1 96 ? -10.361 -2.900 22.079 1.00 91.94 96 PHE A C 1
ATOM 756 O O . PHE A 1 96 ? -11.545 -2.855 22.398 1.00 91.94 96 PHE A O 1
ATOM 763 N N . VAL A 1 97 ? -9.937 -2.558 20.857 1.00 94.81 97 VAL A N 1
ATOM 764 C CA . VAL A 1 97 ? -10.848 -2.221 19.758 1.00 94.81 97 VAL A CA 1
ATOM 765 C C . VAL A 1 97 ? -11.177 -3.493 18.991 1.00 94.81 97 VAL A C 1
ATOM 767 O O . VAL A 1 97 ? -10.275 -4.114 18.417 1.00 94.81 97 VAL A O 1
ATOM 770 N N . ASP A 1 98 ? -12.455 -3.859 18.951 1.00 94.06 98 ASP A N 1
ATOM 771 C CA . ASP A 1 98 ? -12.902 -5.046 18.236 1.00 94.06 98 ASP A CA 1
ATOM 772 C C . ASP A 1 98 ? -13.182 -4.747 16.759 1.00 94.06 98 ASP A C 1
ATOM 774 O O . ASP A 1 98 ? -13.517 -3.634 16.345 1.00 94.06 98 ASP A O 1
ATOM 778 N N . ARG A 1 99 ? -13.031 -5.775 15.917 1.00 94.62 99 ARG A N 1
ATOM 779 C CA . ARG A 1 99 ? -13.315 -5.660 14.478 1.00 94.62 99 ARG A CA 1
ATOM 780 C C . ARG A 1 99 ? -14.792 -5.359 14.223 1.00 94.62 99 ARG A C 1
ATOM 782 O O . ARG A 1 99 ? -15.109 -4.644 13.277 1.00 94.62 99 ARG A O 1
ATOM 789 N N . ASP A 1 100 ? -15.676 -5.865 15.069 1.00 95.31 100 ASP A N 1
ATOM 790 C CA . ASP A 1 100 ? -17.108 -5.614 14.944 1.00 95.31 100 ASP A CA 1
ATOM 791 C C . ASP A 1 100 ? -17.432 -4.140 15.201 1.00 95.31 100 ASP A C 1
ATOM 793 O O . ASP A 1 100 ? -18.269 -3.576 14.497 1.00 95.31 100 ASP A O 1
ATOM 797 N N . ASP A 1 101 ? -16.709 -3.460 16.100 1.00 95.94 101 ASP A N 1
ATOM 798 C CA . ASP A 1 101 ? -16.835 -2.009 16.292 1.00 95.94 101 ASP A CA 1
ATOM 799 C C . ASP A 1 101 ? -16.444 -1.244 15.022 1.00 95.94 101 ASP A C 1
ATOM 801 O O . ASP A 1 101 ? -17.104 -0.274 14.641 1.00 95.94 101 ASP A O 1
ATOM 805 N N . PHE A 1 102 ? -15.396 -1.699 14.327 1.00 97.44 102 PHE A N 1
ATOM 806 C CA . PHE A 1 102 ? -14.958 -1.101 13.065 1.00 97.44 102 PHE A CA 1
ATOM 807 C C . PHE A 1 102 ? -16.019 -1.197 11.967 1.00 97.44 102 PHE A C 1
ATOM 809 O O . PHE A 1 102 ? -16.129 -0.285 11.155 1.00 97.44 102 PHE A O 1
ATOM 816 N N . PHE A 1 103 ? -16.837 -2.249 11.941 1.00 97.44 103 PHE A N 1
ATOM 817 C CA . PHE A 1 103 ? -17.909 -2.381 10.949 1.00 97.44 103 PHE A CA 1
ATOM 818 C C . PHE A 1 103 ? -19.266 -1.848 11.418 1.00 97.44 103 PHE A C 1
ATOM 820 O O . PHE A 1 103 ? -20.093 -1.494 10.579 1.00 97.44 103 PHE A O 1
ATOM 827 N N . SER A 1 104 ? -19.500 -1.746 12.727 1.00 95.50 104 SER A N 1
ATOM 828 C CA . SER A 1 104 ? -20.777 -1.298 13.295 1.00 95.50 104 SER A CA 1
ATOM 829 C C . SER A 1 104 ? -20.797 0.200 13.619 1.00 95.50 104 SER A C 1
ATOM 831 O O . SER A 1 104 ? -21.678 0.917 13.140 1.00 95.50 104 SER A O 1
ATOM 833 N N . SER A 1 105 ? -19.820 0.706 14.381 1.00 96.81 105 SER A N 1
ATOM 834 C CA . SER A 1 105 ? -19.822 2.080 14.903 1.00 96.81 105 SER A CA 1
ATOM 835 C C . SER A 1 105 ? -18.976 3.045 14.069 1.00 96.81 105 SER A C 1
ATOM 837 O O . SER A 1 105 ? -19.414 4.172 13.814 1.00 96.81 105 SER A O 1
ATOM 839 N N . PHE A 1 106 ? -17.816 2.625 13.554 1.00 97.88 106 PHE A N 1
ATOM 840 C CA . PHE A 1 106 ? -16.934 3.504 12.772 1.00 97.88 106 PHE A CA 1
ATOM 841 C C . PHE A 1 106 ? -17.580 4.093 11.496 1.00 97.88 106 PHE A C 1
ATOM 843 O O . PHE A 1 106 ? -17.360 5.277 11.217 1.00 97.88 106 PHE A O 1
ATOM 850 N N . PRO A 1 107 ? -18.457 3.384 10.748 1.00 97.69 107 PRO A N 1
ATOM 851 C CA . PRO A 1 107 ? -19.184 3.983 9.628 1.00 97.69 107 PRO A CA 1
ATOM 852 C C . PRO A 1 107 ? -20.014 5.210 10.009 1.00 97.69 107 PRO A C 1
ATOM 854 O O . PRO A 1 107 ? -20.162 6.128 9.204 1.00 97.69 107 PRO A O 1
ATOM 857 N N . SER A 1 108 ? -20.568 5.246 11.225 1.00 96.50 108 SER A N 1
ATOM 858 C CA . SER A 1 108 ? -21.324 6.407 11.708 1.00 96.50 108 SER A CA 1
ATOM 859 C C . SER A 1 108 ? -20.415 7.620 11.932 1.00 96.50 108 SER A C 1
ATOM 861 O O . SER A 1 108 ? -20.803 8.738 11.604 1.00 96.50 108 SER A O 1
ATOM 863 N N . TRP A 1 109 ? -19.181 7.398 12.396 1.00 97.00 109 TRP A N 1
ATOM 864 C CA . TRP A 1 109 ? -18.157 8.430 12.545 1.00 97.00 109 TRP A CA 1
ATOM 865 C C . TRP A 1 109 ? -17.686 8.979 11.206 1.00 97.00 109 TRP A C 1
ATOM 867 O O . TRP A 1 109 ? -17.615 10.195 11.039 1.00 97.00 109 TRP A O 1
ATOM 877 N N . LEU A 1 110 ? -17.438 8.102 10.233 1.00 97.19 110 LEU A N 1
ATOM 878 C CA . LEU A 1 110 ? -17.071 8.504 8.876 1.00 97.19 110 LEU A CA 1
ATOM 879 C C . LEU A 1 110 ? -18.154 9.402 8.252 1.00 97.19 110 LEU A C 1
ATOM 881 O O . LEU A 1 110 ? -17.838 10.465 7.724 1.00 97.19 110 LEU A O 1
ATOM 885 N N . ARG A 1 111 ? -19.439 9.049 8.401 1.00 95.06 111 ARG A N 1
ATOM 886 C CA . ARG A 1 111 ? -20.570 9.843 7.875 1.00 95.06 111 ARG A CA 1
ATOM 887 C C . ARG A 1 111 ? -20.712 11.246 8.480 1.00 95.06 111 ARG A C 1
ATOM 889 O O . ARG A 1 111 ? -21.418 12.063 7.899 1.00 95.06 111 ARG A O 1
ATOM 896 N N . LYS A 1 112 ? -20.064 11.552 9.612 1.00 93.25 112 LYS A N 1
ATOM 897 C CA . LYS A 1 112 ? -20.046 12.918 10.174 1.00 93.25 112 LYS A CA 1
ATOM 898 C C . LYS A 1 112 ? -19.225 13.883 9.309 1.00 93.25 112 LYS A C 1
ATOM 900 O O . LYS A 1 112 ? -19.408 15.093 9.412 1.00 93.25 112 LYS A O 1
ATOM 905 N N . SER A 1 113 ? -18.323 13.367 8.472 1.00 92.81 113 SER A N 1
ATOM 906 C CA . SER A 1 113 ? -17.533 14.175 7.546 1.00 92.81 113 SER A CA 1
ATOM 907 C C . SER A 1 113 ? -18.313 14.472 6.265 1.00 92.81 113 SER A C 1
ATOM 909 O O . SER A 1 113 ? -18.702 13.555 5.543 1.00 92.81 113 SER A O 1
ATOM 911 N N . GLY A 1 114 ? -18.488 15.758 5.950 1.00 91.25 114 GLY A N 1
ATOM 912 C CA . GLY A 1 114 ? -19.161 16.208 4.725 1.00 91.25 114 GLY A CA 1
ATOM 913 C C . GLY A 1 114 ? -18.395 15.910 3.428 1.00 91.25 114 GLY A C 1
ATOM 914 O O . GLY A 1 114 ? -18.971 16.010 2.349 1.00 91.25 114 GLY A O 1
ATOM 915 N N . ASP A 1 115 ? -17.122 15.517 3.520 1.00 93.06 115 ASP A N 1
ATOM 916 C CA . ASP A 1 115 ? -16.279 15.204 2.358 1.00 93.06 115 ASP A CA 1
ATOM 917 C C . ASP A 1 115 ? -16.494 13.776 1.821 1.00 93.06 115 ASP A C 1
ATOM 919 O O . ASP A 1 115 ? -16.001 13.434 0.739 1.00 93.06 115 ASP A O 1
ATOM 923 N N . ILE A 1 116 ? -17.194 12.920 2.577 1.00 96.44 116 ILE A N 1
ATOM 924 C CA . ILE A 1 116 ? -17.421 11.514 2.229 1.00 96.44 116 ILE A CA 1
ATOM 925 C C . ILE A 1 116 ? -18.739 11.378 1.466 1.00 96.44 116 ILE A C 1
ATOM 927 O O . ILE A 1 116 ? -19.821 11.571 2.010 1.00 96.44 116 ILE A O 1
ATOM 931 N N . SER A 1 117 ? -18.629 11.009 0.193 1.00 95.19 117 SER A N 1
ATOM 932 C CA . SER A 1 117 ? -19.759 10.894 -0.743 1.00 95.19 117 SER A CA 1
ATOM 933 C C . SER A 1 117 ? -20.334 9.480 -0.851 1.00 95.19 117 SER A C 1
ATOM 935 O O . SER A 1 117 ? -21.529 9.313 -1.070 1.00 95.19 117 SER A O 1
ATOM 937 N N . GLU A 1 118 ? -19.496 8.458 -0.683 1.00 96.69 118 GLU A N 1
ATOM 938 C CA . GLU A 1 118 ? -19.879 7.046 -0.769 1.00 96.69 118 GLU A CA 1
ATOM 939 C C . GLU A 1 118 ? -19.232 6.289 0.397 1.00 96.69 118 GLU A C 1
ATOM 941 O O . GLU A 1 118 ? -18.099 6.599 0.780 1.00 96.69 118 GLU A O 1
ATOM 946 N N . LEU A 1 119 ? -19.946 5.311 0.965 1.00 97.75 119 LEU A N 1
ATOM 947 C CA . LEU A 1 119 ? -19.457 4.445 2.039 1.00 97.75 119 LEU A CA 1
ATOM 948 C C . LEU A 1 119 ? -20.100 3.058 1.942 1.00 97.75 119 LEU A C 1
ATOM 950 O O . LEU A 1 119 ? -21.325 2.944 1.972 1.00 97.75 119 LEU A O 1
ATOM 954 N N . ALA A 1 120 ? -19.272 2.016 1.909 1.00 97.44 120 ALA A N 1
ATOM 955 C CA . ALA A 1 120 ? -19.678 0.616 1.925 1.00 97.44 120 ALA A CA 1
ATOM 956 C C . ALA A 1 120 ? -18.767 -0.202 2.853 1.00 97.44 120 ALA A C 1
ATOM 958 O O . ALA A 1 120 ? -17.554 -0.252 2.664 1.00 97.44 120 ALA A O 1
ATOM 959 N N . ALA A 1 121 ? -19.354 -0.859 3.853 1.00 97.31 121 ALA A N 1
ATOM 960 C CA . ALA A 1 121 ? -18.665 -1.850 4.673 1.00 97.31 121 ALA A CA 1
ATOM 961 C C . ALA A 1 121 ? -18.706 -3.215 3.972 1.00 97.31 121 ALA A C 1
ATOM 963 O O . ALA A 1 121 ? -19.770 -3.638 3.523 1.00 97.31 121 ALA A O 1
ATOM 964 N N . VAL A 1 122 ? -17.562 -3.892 3.882 1.00 96.19 122 VAL A N 1
ATOM 965 C CA . VAL A 1 122 ? -17.409 -5.179 3.191 1.00 96.19 122 VAL A CA 1
ATOM 966 C C . VAL A 1 122 ? -16.711 -6.183 4.128 1.00 96.19 122 VAL A C 1
ATOM 968 O O . VAL A 1 122 ? -15.508 -6.435 3.989 1.00 96.19 122 VAL A O 1
ATOM 971 N N . PRO A 1 123 ? -17.435 -6.728 5.127 1.00 94.12 123 PRO A N 1
ATOM 972 C CA . PRO A 1 123 ? -16.856 -7.624 6.128 1.00 94.12 123 PRO A CA 1
ATOM 973 C C . PRO A 1 123 ? -16.527 -9.020 5.570 1.00 94.12 123 PRO A C 1
ATOM 975 O O . PRO A 1 123 ? -15.570 -9.644 6.018 1.00 94.12 123 PRO A O 1
ATOM 978 N N . ASP A 1 124 ? -17.267 -9.484 4.560 1.00 91.31 124 ASP A N 1
ATOM 979 C CA . ASP A 1 124 ? -17.202 -10.858 4.043 1.00 91.31 124 ASP A CA 1
ATOM 980 C C . ASP A 1 124 ? -16.170 -11.016 2.912 1.00 91.31 124 ASP A C 1
ATOM 982 O O . ASP A 1 124 ? -16.489 -11.397 1.785 1.00 91.31 124 ASP A O 1
ATOM 986 N N . THR A 1 125 ? -14.910 -10.672 3.185 1.00 85.62 125 THR A N 1
ATOM 987 C CA . THR A 1 125 ? -13.799 -10.815 2.227 1.00 85.62 125 THR A CA 1
ATOM 988 C C . THR A 1 125 ? -12.531 -11.325 2.903 1.00 85.62 125 THR A C 1
ATOM 990 O O . THR A 1 125 ? -12.411 -11.342 4.126 1.00 85.62 125 THR A O 1
ATOM 993 N N . PHE A 1 126 ? -11.547 -11.738 2.098 1.00 78.94 126 PHE A N 1
ATOM 994 C CA . PHE A 1 126 ? -10.269 -12.248 2.603 1.00 78.94 126 PHE A CA 1
ATOM 995 C C . PHE A 1 126 ? -9.523 -11.246 3.504 1.00 78.94 126 PHE A C 1
ATOM 997 O O . PHE A 1 126 ? -8.868 -11.645 4.472 1.00 78.94 126 PHE A O 1
ATOM 1004 N N . VAL A 1 127 ? -9.639 -9.950 3.200 1.00 86.75 127 VAL A N 1
ATOM 1005 C CA . VAL A 1 127 ? -9.211 -8.844 4.063 1.00 86.75 127 VAL A CA 1
ATOM 1006 C C . VAL A 1 127 ? -10.395 -7.880 4.199 1.00 86.75 127 VAL A C 1
ATOM 1008 O O . VAL A 1 127 ? -10.602 -7.061 3.303 1.00 86.75 127 VAL A O 1
ATOM 1011 N N . PRO A 1 128 ? -11.175 -7.987 5.291 1.00 92.81 128 PRO A N 1
ATOM 1012 C CA . PRO A 1 128 ? -12.341 -7.145 5.540 1.00 92.81 128 PRO A CA 1
ATOM 1013 C C . PRO A 1 128 ? -12.002 -5.651 5.475 1.00 92.81 128 PRO A C 1
ATOM 1015 O O . PRO A 1 128 ? -11.021 -5.211 6.084 1.00 92.81 128 PRO A O 1
ATOM 1018 N N . LEU A 1 129 ? -12.828 -4.865 4.779 1.00 97.12 129 LEU A N 1
ATOM 1019 C CA . LEU A 1 129 ? -12.555 -3.446 4.532 1.00 97.12 129 LEU A CA 1
ATOM 1020 C C . LEU A 1 129 ? -13.813 -2.574 4.533 1.00 97.12 129 LEU A C 1
ATOM 1022 O O . LEU A 1 129 ? -14.917 -3.043 4.265 1.00 97.12 129 LEU A O 1
ATOM 1026 N N . ILE A 1 130 ? -13.637 -1.280 4.791 1.00 98.31 130 ILE A N 1
ATOM 1027 C CA . ILE A 1 130 ? -14.629 -0.241 4.507 1.00 98.31 130 ILE A CA 1
ATOM 1028 C C . ILE A 1 130 ? -14.131 0.556 3.304 1.00 98.31 130 ILE A C 1
ATOM 1030 O O . ILE A 1 130 ? -13.074 1.183 3.357 1.00 98.31 130 ILE A O 1
ATOM 1034 N N . ARG A 1 131 ? -14.910 0.560 2.226 1.00 98.00 131 ARG A N 1
ATOM 1035 C CA . ARG A 1 131 ? -14.652 1.367 1.037 1.00 98.00 131 ARG A CA 1
ATOM 1036 C C . ARG A 1 131 ? -15.394 2.686 1.150 1.00 98.00 131 ARG A C 1
ATOM 1038 O O . ARG A 1 131 ? -16.608 2.698 1.347 1.00 98.00 131 ARG A O 1
ATOM 1045 N N . ILE A 1 132 ? -14.680 3.794 1.005 1.00 97.88 132 ILE A N 1
ATOM 1046 C CA . ILE A 1 132 ? -15.257 5.140 1.010 1.00 97.88 132 ILE A CA 1
ATOM 1047 C C . ILE A 1 132 ? -14.782 5.952 -0.188 1.00 97.88 132 ILE A C 1
ATOM 1049 O O . ILE A 1 132 ? -13.749 5.655 -0.784 1.00 97.88 132 ILE A O 1
ATOM 1053 N N . LYS A 1 133 ? -15.506 7.023 -0.510 1.00 97.25 133 LYS A N 1
ATOM 1054 C CA . LYS A 1 133 ? -15.089 8.004 -1.515 1.00 97.25 133 LYS A CA 1
ATOM 1055 C C . LYS A 1 133 ? -15.048 9.401 -0.922 1.00 97.25 133 LYS A C 1
ATOM 1057 O O . LYS A 1 133 ? -16.093 9.999 -0.660 1.00 97.25 133 LYS A O 1
ATOM 1062 N N . VAL A 1 134 ? -13.835 9.916 -0.738 1.00 95.50 134 VAL A N 1
ATOM 1063 C CA . VAL A 1 134 ? -13.562 11.215 -0.112 1.00 95.50 134 VAL A CA 1
ATOM 1064 C C . VAL A 1 134 ? -13.137 12.204 -1.187 1.00 95.50 134 VAL A C 1
ATOM 1066 O O . VAL A 1 134 ? -12.131 11.989 -1.865 1.00 95.50 134 VAL A O 1
ATOM 1069 N N . SER A 1 135 ? -13.917 13.266 -1.389 1.00 91.81 135 SER A N 1
ATOM 1070 C CA . SER A 1 135 ? -13.644 14.289 -2.415 1.00 91.81 135 SER A CA 1
ATOM 1071 C C . SER A 1 135 ? -13.377 13.697 -3.814 1.00 91.81 135 SER A C 1
ATOM 1073 O O . SER A 1 135 ? -12.497 14.155 -4.545 1.00 91.81 135 SER A O 1
ATOM 1075 N N . GLY A 1 136 ? -14.114 12.639 -4.172 1.00 92.00 136 GLY A N 1
ATOM 1076 C CA . GLY A 1 136 ? -13.996 11.929 -5.450 1.00 92.00 136 GLY A CA 1
ATOM 1077 C C . GLY A 1 136 ? -12.895 10.861 -5.529 1.00 92.00 136 GLY A C 1
ATOM 1078 O O . GLY A 1 136 ? -12.841 10.157 -6.534 1.00 92.00 136 GLY A O 1
ATOM 1079 N N . ILE A 1 137 ? -12.055 10.705 -4.501 1.00 94.06 137 ILE A N 1
ATOM 1080 C CA . ILE A 1 137 ? -10.986 9.695 -4.440 1.00 94.06 137 ILE A CA 1
ATOM 1081 C C . ILE A 1 137 ? -11.462 8.501 -3.610 1.00 94.06 137 ILE A C 1
ATOM 1083 O O . ILE A 1 137 ? -11.918 8.675 -2.479 1.00 94.06 137 ILE A O 1
ATOM 1087 N N . GLN A 1 138 ? -11.343 7.295 -4.162 1.00 96.75 138 GLN A N 1
ATOM 1088 C CA . GLN A 1 138 ? -11.670 6.065 -3.447 1.00 96.75 138 GLN A CA 1
A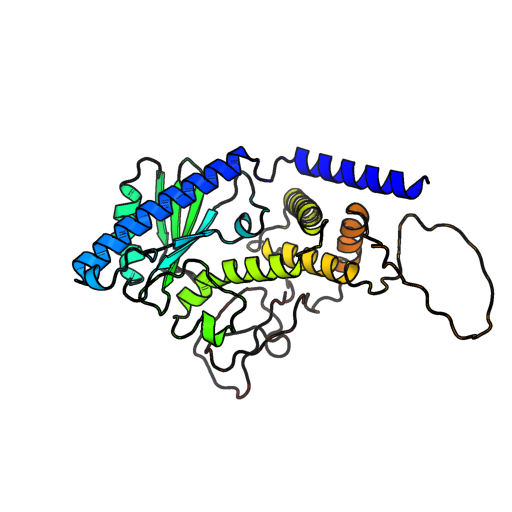TOM 1089 C C . GLN A 1 138 ? -10.586 5.734 -2.412 1.00 96.75 138 GLN A C 1
ATOM 1091 O O . GLN A 1 138 ? -9.388 5.876 -2.671 1.00 96.75 138 GLN A O 1
ATOM 1096 N N . VAL A 1 139 ? -11.015 5.295 -1.233 1.00 97.19 139 VAL A N 1
ATOM 1097 C CA . VAL A 1 139 ? -10.160 4.842 -0.137 1.00 97.19 139 VAL A CA 1
ATOM 1098 C C . VAL A 1 139 ? -10.676 3.495 0.350 1.00 97.19 139 VAL A C 1
ATOM 1100 O O . VAL A 1 139 ? -11.836 3.385 0.749 1.00 97.19 139 VAL A O 1
ATOM 1103 N N . ASP A 1 140 ? -9.799 2.499 0.354 1.00 96.88 140 ASP A N 1
ATOM 1104 C CA . ASP A 1 140 ? -10.063 1.177 0.910 1.00 96.88 140 ASP A CA 1
ATOM 1105 C C . ASP A 1 140 ? -9.396 1.116 2.295 1.00 96.88 140 ASP A C 1
ATOM 1107 O O . ASP A 1 140 ? -8.168 1.111 2.419 1.00 96.88 140 ASP A O 1
ATOM 1111 N N . LEU A 1 141 ? -10.220 1.148 3.348 1.00 97.50 141 LEU A N 1
ATOM 1112 C CA . LEU A 1 141 ? -9.790 1.147 4.746 1.00 97.50 141 LEU A CA 1
ATOM 1113 C C . LEU A 1 141 ? -9.859 -0.263 5.326 1.00 97.50 141 LEU A C 1
ATOM 1115 O O . LEU A 1 141 ? -10.946 -0.808 5.502 1.00 97.50 141 LEU A O 1
ATOM 1119 N N . VAL A 1 142 ? -8.710 -0.821 5.694 1.00 96.69 142 VAL A N 1
ATOM 1120 C CA . VAL A 1 142 ? -8.609 -2.073 6.461 1.00 96.69 142 VAL A CA 1
ATOM 1121 C C . VAL A 1 142 ? -8.232 -1.774 7.910 1.00 96.69 142 VAL A C 1
ATOM 1123 O O . VAL A 1 142 ? -7.650 -0.731 8.208 1.00 96.69 142 VAL A O 1
ATOM 1126 N N . ILE A 1 143 ? -8.532 -2.691 8.827 1.00 97.12 143 ILE A N 1
ATOM 1127 C CA . ILE A 1 143 ? -8.181 -2.563 10.246 1.00 97.12 143 ILE A CA 1
ATOM 1128 C C . ILE A 1 143 ? -7.131 -3.596 10.646 1.00 97.12 143 ILE A C 1
ATOM 1130 O O . ILE A 1 143 ? -7.231 -4.772 10.307 1.00 97.12 143 ILE A O 1
ATOM 1134 N N . SER A 1 144 ? -6.135 -3.163 11.417 1.00 95.44 144 SER A N 1
ATOM 1135 C CA . SER A 1 144 ? -5.172 -4.055 12.057 1.00 95.44 144 SER A CA 1
ATOM 1136 C C . SER A 1 144 ? -5.137 -3.799 13.556 1.00 95.44 144 SER A C 1
ATOM 1138 O O . SER A 1 144 ? -4.655 -2.756 14.008 1.00 95.44 144 SER A O 1
ATOM 1140 N N . ARG A 1 145 ? -5.585 -4.788 14.329 1.00 95.12 145 ARG A N 1
ATOM 1141 C CA . ARG A 1 145 ? -5.556 -4.755 15.789 1.00 95.12 145 ARG A CA 1
ATOM 1142 C C . ARG A 1 145 ? -4.201 -5.240 16.298 1.00 95.12 145 ARG A C 1
ATOM 1144 O O . ARG A 1 145 ? -3.840 -6.398 16.099 1.00 95.12 145 ARG A O 1
ATOM 1151 N N . LEU A 1 146 ? -3.441 -4.354 16.939 1.00 92.50 146 LEU A N 1
ATOM 1152 C CA . LEU A 1 146 ? -2.170 -4.713 17.573 1.00 92.50 146 LEU A CA 1
ATOM 1153 C C . LEU A 1 146 ? -2.418 -5.437 18.901 1.00 92.50 146 LEU A C 1
ATOM 1155 O O . LEU A 1 146 ? -3.442 -5.233 19.547 1.00 92.50 146 LEU A O 1
ATOM 1159 N N . ALA A 1 147 ? -1.452 -6.237 19.354 1.00 90.12 147 ALA A N 1
ATOM 1160 C CA . ALA A 1 147 ? -1.528 -6.910 20.655 1.00 90.12 147 ALA A CA 1
ATOM 1161 C C . ALA A 1 147 ? -1.360 -5.953 21.854 1.00 90.12 147 ALA A C 1
ATOM 1163 O O . ALA A 1 147 ? -1.669 -6.308 22.994 1.00 90.12 147 ALA A O 1
ATOM 1164 N N . THR A 1 148 ? -0.875 -4.735 21.610 1.00 88.50 148 THR A N 1
ATOM 1165 C CA . THR A 1 148 ? -0.620 -3.704 22.620 1.00 88.50 148 THR A CA 1
ATOM 1166 C C . THR A 1 148 ? -1.855 -2.848 22.892 1.00 88.50 148 THR A C 1
ATOM 1168 O O . THR A 1 148 ? -2.688 -2.622 22.019 1.00 88.50 148 THR A O 1
ATOM 1171 N N . SER A 1 149 ? -1.950 -2.288 24.102 1.00 86.06 149 SER A N 1
ATOM 1172 C CA . SER A 1 149 ? -3.002 -1.322 24.464 1.00 86.06 149 SER A CA 1
ATOM 1173 C C . SER A 1 149 ? -2.697 0.118 24.019 1.00 86.06 149 SER A C 1
ATOM 1175 O O . SER A 1 149 ? -3.368 1.049 24.449 1.00 86.06 149 SER A O 1
ATOM 1177 N N . TYR A 1 150 ? -1.661 0.315 23.203 1.00 86.00 150 TYR A N 1
ATOM 1178 C CA . TYR A 1 150 ? -1.243 1.603 22.647 1.00 86.00 150 TYR A CA 1
ATOM 1179 C C . TYR A 1 150 ? -0.715 1.406 21.224 1.00 86.00 150 TYR A C 1
ATOM 1181 O O . TYR A 1 150 ? -0.274 0.305 20.879 1.00 86.00 150 TYR A O 1
ATOM 1189 N N . ILE A 1 151 ? -0.694 2.476 20.423 1.00 90.12 151 ILE A N 1
ATOM 1190 C CA . ILE A 1 151 ? -0.070 2.462 19.095 1.00 90.12 151 ILE A CA 1
ATOM 1191 C C . ILE A 1 151 ? 1.341 3.059 19.150 1.00 90.12 151 ILE A C 1
ATOM 1193 O O . ILE A 1 151 ? 1.518 4.194 19.612 1.00 90.12 151 ILE A O 1
ATOM 1197 N N . PRO A 1 152 ? 2.375 2.337 18.677 1.00 86.88 152 PRO A N 1
ATOM 1198 C CA . PRO A 1 152 ? 3.731 2.863 18.644 1.00 86.88 152 PRO A CA 1
ATOM 1199 C C . PRO A 1 152 ? 3.866 4.014 17.636 1.00 86.88 152 PRO A C 1
ATOM 1201 O O . PRO A 1 152 ? 3.262 4.029 16.562 1.00 86.88 152 PRO A O 1
ATOM 1204 N N . ARG A 1 153 ? 4.741 4.981 17.950 1.00 81.88 153 ARG A N 1
ATOM 1205 C CA . ARG A 1 153 ? 5.018 6.138 17.074 1.00 81.88 153 ARG A CA 1
ATOM 1206 C C . ARG A 1 153 ? 5.642 5.772 15.737 1.00 81.88 153 ARG A C 1
ATOM 1208 O O . ARG A 1 153 ? 5.669 6.631 14.860 1.00 81.88 153 ARG A O 1
ATOM 1215 N N . ARG A 1 154 ? 6.205 4.580 15.589 1.00 84.38 154 ARG A N 1
ATOM 1216 C CA . ARG A 1 154 ? 6.679 3.994 14.333 1.00 84.38 154 ARG A CA 1
ATOM 1217 C C . ARG A 1 154 ? 6.542 2.486 14.488 1.00 84.38 154 ARG A C 1
ATOM 1219 O O . ARG A 1 154 ? 6.896 1.968 15.542 1.00 84.38 154 ARG A O 1
ATOM 1226 N N . LEU A 1 155 ? 6.008 1.819 13.470 1.00 86.50 155 LEU A N 1
ATOM 1227 C CA . LEU A 1 155 ? 6.135 0.371 13.382 1.00 86.50 155 LEU A CA 1
ATOM 1228 C C . LEU A 1 155 ? 7.566 0.065 12.961 1.00 86.50 155 LEU A C 1
ATOM 1230 O O . LEU A 1 155 ? 8.066 0.658 12.002 1.00 86.50 155 LEU A O 1
ATOM 1234 N N . ASP A 1 156 ? 8.209 -0.817 13.707 1.00 86.56 156 ASP A N 1
ATOM 1235 C CA . ASP A 1 156 ? 9.550 -1.280 13.405 1.00 86.56 156 ASP A CA 1
ATOM 1236 C C . ASP A 1 156 ? 9.459 -2.654 12.739 1.00 86.56 156 ASP A C 1
ATOM 1238 O O . ASP A 1 156 ? 9.243 -3.669 13.401 1.00 86.56 156 ASP A O 1
ATOM 1242 N N . PHE A 1 157 ? 9.577 -2.634 11.411 1.00 83.94 157 PHE A N 1
ATOM 1243 C CA . PHE A 1 157 ? 9.578 -3.812 10.547 1.00 83.94 157 PHE A CA 1
ATOM 1244 C C . PHE A 1 157 ? 10.934 -4.539 10.527 1.00 83.94 157 PHE A C 1
ATOM 1246 O O . PHE A 1 157 ? 11.047 -5.570 9.875 1.00 83.94 157 PHE A O 1
ATOM 1253 N N . GLU A 1 158 ? 11.966 -4.033 11.214 1.00 84.25 158 GLU A N 1
ATOM 1254 C CA . GLU A 1 158 ? 13.267 -4.713 11.301 1.00 84.25 158 GLU A CA 1
ATOM 1255 C C . GLU A 1 158 ? 13.301 -5.798 12.379 1.00 84.25 158 GLU A C 1
ATOM 1257 O O . GLU A 1 158 ? 14.183 -6.660 12.358 1.00 84.25 158 GLU A O 1
ATOM 1262 N N . GLN A 1 159 ? 12.335 -5.775 13.298 1.00 82.00 159 GLN A N 1
ATOM 1263 C CA . GLN A 1 159 ? 12.132 -6.833 14.280 1.00 82.00 159 GLN A CA 1
ATOM 1264 C C . GLN A 1 159 ? 11.816 -8.172 13.608 1.00 82.00 159 GLN A C 1
ATOM 1266 O O . GLN A 1 159 ? 11.390 -8.245 12.451 1.00 82.00 159 GLN A O 1
ATOM 1271 N N . THR A 1 160 ? 11.999 -9.262 14.355 1.00 77.00 160 THR A N 1
ATOM 1272 C CA . THR A 1 160 ? 11.599 -10.579 13.860 1.00 77.00 160 THR A CA 1
ATOM 1273 C C . THR A 1 160 ? 10.086 -10.597 13.597 1.00 77.00 160 THR A C 1
ATOM 1275 O O . THR A 1 160 ? 9.333 -9.944 14.328 1.00 77.00 160 THR A O 1
ATOM 1278 N N . PRO A 1 161 ? 9.595 -11.348 12.590 1.00 72.31 161 PRO A N 1
ATOM 1279 C CA . PRO A 1 161 ? 8.157 -11.515 12.394 1.00 72.31 161 PRO A CA 1
ATOM 1280 C C . PRO A 1 161 ? 7.451 -11.974 13.677 1.00 72.31 161 PRO A C 1
ATOM 1282 O O . PRO A 1 161 ? 6.375 -11.466 13.986 1.00 72.31 161 PRO A O 1
ATOM 1285 N N . GLY A 1 162 ? 8.086 -12.873 14.441 1.00 72.12 162 GLY A N 1
ATOM 1286 C CA . GLY A 1 162 ? 7.599 -13.386 15.724 1.00 72.12 162 GLY A CA 1
ATOM 1287 C C . GLY A 1 162 ? 7.413 -12.316 16.800 1.00 72.12 162 GLY A C 1
ATOM 1288 O O . GLY A 1 162 ? 6.509 -12.434 17.623 1.00 72.12 162 GLY A O 1
ATOM 1289 N N . ASP A 1 163 ? 8.217 -11.249 16.785 1.00 82.56 163 ASP A N 1
ATOM 1290 C CA . ASP A 1 163 ? 8.046 -10.089 17.666 1.00 82.56 163 ASP A CA 1
ATOM 1291 C C . ASP A 1 163 ? 6.993 -9.113 17.130 1.00 82.56 163 ASP A C 1
ATOM 1293 O O . ASP A 1 163 ? 6.117 -8.679 17.880 1.00 82.56 163 ASP A O 1
ATOM 1297 N N . LEU A 1 164 ? 7.048 -8.789 15.833 1.00 81.69 164 LEU A N 1
ATOM 1298 C CA . LEU A 1 164 ? 6.161 -7.806 15.205 1.00 81.69 164 LEU A CA 1
ATOM 1299 C C . LEU A 1 164 ? 4.692 -8.253 15.211 1.00 81.69 164 LEU A C 1
ATOM 1301 O O . LEU A 1 164 ? 3.800 -7.439 15.446 1.00 81.69 164 LEU A O 1
ATOM 1305 N N . TYR A 1 165 ? 4.447 -9.536 14.944 1.00 84.56 165 TYR A N 1
ATOM 1306 C CA . TYR A 1 165 ? 3.110 -10.117 14.804 1.00 84.56 165 TYR A CA 1
ATOM 1307 C C . TYR A 1 165 ? 2.662 -10.920 16.027 1.00 84.56 165 TYR A C 1
ATOM 1309 O O . TYR A 1 165 ? 1.630 -11.595 15.981 1.00 84.56 165 TYR A O 1
ATOM 1317 N N . ARG A 1 166 ? 3.413 -10.851 17.133 1.00 84.81 166 ARG A N 1
ATOM 1318 C CA . ARG A 1 166 ? 3.110 -11.594 18.359 1.00 84.81 166 ARG A CA 1
ATOM 1319 C C . ARG A 1 166 ? 1.675 -11.333 18.812 1.00 84.81 166 ARG A C 1
ATOM 1321 O O . ARG A 1 166 ? 1.296 -10.187 19.041 1.00 84.81 166 ARG A O 1
ATOM 1328 N N . ASN A 1 167 ? 0.903 -12.402 19.007 1.00 86.50 167 ASN A N 1
ATOM 1329 C CA . ASN A 1 167 ? -0.487 -12.364 19.485 1.00 86.50 167 ASN A CA 1
ATOM 1330 C C . ASN A 1 167 ? -1.452 -11.537 18.612 1.00 86.50 167 ASN A C 1
ATOM 1332 O O . ASN A 1 167 ? -2.521 -11.142 19.083 1.00 86.50 167 ASN A O 1
ATOM 1336 N N . MET A 1 168 ? -1.098 -11.264 17.354 1.00 86.62 168 MET A N 1
ATOM 1337 C CA . MET A 1 168 ? -2.022 -10.688 16.382 1.00 86.62 168 MET A CA 1
ATOM 1338 C C . MET A 1 168 ? -2.833 -11.794 15.712 1.00 86.62 168 MET A C 1
ATOM 1340 O O . MET A 1 168 ? -2.326 -12.881 15.438 1.00 86.62 168 MET A O 1
ATOM 1344 N N . ASP A 1 169 ? -4.100 -11.517 15.422 1.00 84.94 169 ASP A N 1
ATOM 1345 C CA . ASP A 1 169 ? -4.929 -12.447 14.666 1.00 84.94 169 ASP A CA 1
ATOM 1346 C C . ASP A 1 169 ? -4.580 -12.424 13.166 1.00 84.94 169 ASP A C 1
ATOM 1348 O O . ASP A 1 169 ? -4.037 -11.448 12.640 1.00 84.94 169 ASP A O 1
ATOM 1352 N N . ALA A 1 170 ? -4.953 -13.497 12.467 1.00 82.75 170 ALA A N 1
ATOM 1353 C CA . ALA A 1 170 ? -4.690 -13.718 11.046 1.00 82.75 170 ALA A CA 1
ATOM 1354 C C . ALA A 1 170 ? -5.032 -12.521 10.148 1.00 82.75 170 ALA A C 1
ATOM 1356 O O . ALA A 1 170 ? -4.278 -12.175 9.239 1.00 82.75 170 ALA A O 1
ATOM 1357 N N . ILE A 1 171 ? -6.187 -11.902 10.396 1.00 85.19 171 ILE A N 1
ATOM 1358 C CA . ILE A 1 171 ? -6.716 -10.819 9.570 1.00 85.19 171 ILE A CA 1
ATOM 1359 C C . ILE A 1 171 ? -5.933 -9.534 9.839 1.00 85.19 171 ILE A C 1
ATOM 1361 O O . ILE A 1 171 ? -5.628 -8.803 8.898 1.00 85.19 171 ILE A O 1
ATOM 1365 N N . SER A 1 172 ? -5.545 -9.268 11.088 1.00 88.94 172 SER A N 1
ATOM 1366 C CA . SER A 1 172 ? -4.689 -8.120 11.417 1.00 88.94 172 SER A CA 1
ATOM 1367 C C . SER A 1 172 ? -3.293 -8.259 10.795 1.00 88.94 172 SER A C 1
ATOM 1369 O O . SER A 1 172 ? -2.774 -7.302 10.220 1.00 88.94 172 SER A O 1
ATOM 1371 N N . VAL A 1 173 ? -2.714 -9.466 10.808 1.00 85.44 173 VAL A N 1
ATOM 1372 C CA . VAL A 1 173 ? -1.444 -9.747 10.114 1.00 85.44 173 VAL A CA 1
ATOM 1373 C C . VAL A 1 173 ? -1.583 -9.528 8.604 1.00 85.44 173 VAL A C 1
ATOM 1375 O O . VAL A 1 173 ? -0.773 -8.814 8.006 1.00 85.44 173 VAL A O 1
ATOM 1378 N N . ARG A 1 174 ? -2.638 -10.075 7.983 1.00 82.62 174 ARG A N 1
ATOM 1379 C CA . ARG A 1 174 ? -2.959 -9.846 6.564 1.00 82.62 174 ARG A CA 1
ATOM 1380 C C . ARG A 1 174 ? -3.106 -8.366 6.239 1.00 82.62 174 ARG A C 1
ATOM 1382 O O . ARG A 1 174 ? -2.534 -7.901 5.256 1.00 82.62 174 ARG A O 1
ATOM 1389 N N . SER A 1 175 ? -3.790 -7.617 7.096 1.00 87.12 175 SER A N 1
ATOM 1390 C CA . SER A 1 175 ? -4.013 -6.180 6.927 1.00 87.12 175 SER A CA 1
ATOM 1391 C C . SER A 1 175 ? -2.717 -5.372 7.005 1.00 87.12 175 SER A C 1
ATOM 1393 O O . SER A 1 175 ? -2.640 -4.305 6.413 1.00 87.12 175 SER A O 1
ATOM 1395 N N . LEU A 1 176 ? -1.662 -5.865 7.665 1.00 86.62 176 LEU A N 1
ATOM 1396 C CA . LEU A 1 176 ? -0.331 -5.236 7.674 1.00 86.62 176 LEU A CA 1
ATOM 1397 C C . LEU A 1 176 ? 0.580 -5.664 6.519 1.00 86.62 176 LEU A C 1
ATOM 1399 O O . LEU A 1 176 ? 1.586 -4.999 6.261 1.00 86.62 176 LEU A O 1
ATOM 1403 N N . SER A 1 177 ? 0.255 -6.758 5.834 1.00 82.19 177 SER A N 1
ATOM 1404 C CA . SER A 1 177 ? 1.142 -7.407 4.863 1.00 82.19 177 SER A CA 1
ATOM 1405 C C . SER A 1 177 ? 1.585 -6.469 3.732 1.00 82.19 177 SER A C 1
ATOM 1407 O O . SER A 1 177 ? 2.775 -6.383 3.431 1.00 82.19 177 SER A O 1
ATOM 1409 N N . GLY A 1 178 ? 0.661 -5.676 3.178 1.00 82.88 178 GLY A N 1
ATOM 1410 C CA . GLY A 1 178 ? 0.961 -4.705 2.123 1.00 82.88 178 GLY A CA 1
ATOM 1411 C C . GLY A 1 178 ? 1.902 -3.585 2.576 1.00 82.88 178 GLY A C 1
ATOM 1412 O O . GLY A 1 178 ? 2.745 -3.129 1.802 1.00 82.88 178 GLY A O 1
ATOM 1413 N N . LEU A 1 179 ? 1.803 -3.164 3.841 1.00 84.31 179 LEU A N 1
ATOM 1414 C CA . LEU A 1 179 ? 2.697 -2.160 4.420 1.00 84.31 179 LEU A CA 1
ATOM 1415 C C . LEU A 1 179 ? 4.101 -2.728 4.659 1.00 84.31 179 LEU A C 1
ATOM 1417 O O . LEU A 1 179 ? 5.084 -2.077 4.307 1.00 84.31 179 LEU A O 1
ATOM 1421 N N . HIS A 1 180 ? 4.190 -3.942 5.207 1.00 85.38 180 HIS A N 1
ATOM 1422 C CA . HIS A 1 180 ? 5.464 -4.632 5.415 1.00 85.38 180 HIS A CA 1
ATOM 1423 C C . HIS A 1 180 ? 6.167 -4.895 4.074 1.00 85.38 180 HIS A C 1
ATOM 1425 O O . HIS A 1 180 ? 7.340 -4.569 3.916 1.00 85.38 180 HIS A O 1
ATOM 1431 N N . LEU A 1 181 ? 5.437 -5.361 3.056 1.00 82.56 181 LEU A N 1
ATOM 1432 C CA . LEU A 1 181 ? 5.972 -5.537 1.706 1.00 82.56 181 LEU A CA 1
ATOM 1433 C C . LEU A 1 181 ? 6.528 -4.227 1.134 1.00 82.56 181 LEU A C 1
ATOM 1435 O O . LEU A 1 181 ? 7.634 -4.200 0.599 1.00 82.56 181 LEU A O 1
ATOM 1439 N N . ALA A 1 182 ? 5.786 -3.124 1.259 1.00 85.25 182 ALA A N 1
ATOM 1440 C CA . ALA A 1 182 ? 6.259 -1.827 0.789 1.00 85.25 182 ALA A CA 1
ATOM 1441 C C . ALA A 1 182 ? 7.522 -1.360 1.533 1.00 85.25 182 ALA A C 1
ATOM 1443 O O . ALA A 1 182 ? 8.400 -0.754 0.916 1.00 85.25 182 ALA A O 1
ATOM 1444 N N . TYR A 1 183 ? 7.622 -1.640 2.836 1.00 86.94 183 TYR A N 1
ATOM 1445 C CA . TYR A 1 183 ? 8.821 -1.374 3.628 1.00 86.94 183 TYR A CA 1
ATOM 1446 C C . TYR A 1 183 ? 10.019 -2.187 3.119 1.00 86.94 183 TYR A C 1
ATOM 1448 O O . TYR A 1 183 ? 11.051 -1.599 2.793 1.00 86.94 183 TYR A O 1
ATOM 1456 N N . GLU A 1 184 ? 9.862 -3.503 2.958 1.00 84.38 184 GLU A N 1
ATOM 1457 C CA . GLU A 1 184 ? 10.928 -4.394 2.486 1.00 84.38 184 GLU A CA 1
ATOM 1458 C C . GLU A 1 184 ? 11.410 -4.011 1.086 1.00 84.38 184 GLU A C 1
ATOM 1460 O O . GLU A 1 184 ? 12.611 -3.874 0.864 1.00 84.38 184 GLU A O 1
ATOM 1465 N N . LEU A 1 185 ? 10.495 -3.737 0.148 1.00 85.12 185 LEU A N 1
ATOM 1466 C CA . LEU A 1 185 ? 10.864 -3.304 -1.204 1.00 85.12 185 LEU A CA 1
ATOM 1467 C C . LEU A 1 185 ? 11.626 -1.973 -1.183 1.00 85.12 185 LEU A C 1
ATOM 1469 O O . LEU A 1 185 ? 12.624 -1.827 -1.884 1.00 85.12 185 LEU A O 1
ATOM 1473 N N . LYS A 1 186 ? 11.204 -1.002 -0.363 1.00 88.00 186 LYS A N 1
ATOM 1474 C CA . LYS A 1 186 ? 11.922 0.276 -0.226 1.00 88.00 186 LYS A CA 1
ATOM 1475 C C . LYS A 1 186 ? 13.310 0.105 0.366 1.00 88.00 186 LYS A C 1
ATOM 1477 O O . LYS A 1 186 ? 14.248 0.718 -0.132 1.00 88.00 186 LYS A O 1
ATOM 1482 N N . LYS A 1 187 ? 13.434 -0.705 1.419 1.00 88.00 187 LYS A N 1
ATOM 1483 C CA . LYS A 1 187 ? 14.715 -1.020 2.056 1.00 88.00 187 LYS A CA 1
ATOM 1484 C C . LYS A 1 187 ? 15.655 -1.682 1.053 1.00 88.00 187 LYS A C 1
ATOM 1486 O O . LYS A 1 187 ? 16.790 -1.253 0.893 1.00 88.00 187 LYS A O 1
ATOM 1491 N N . MET A 1 188 ? 15.143 -2.666 0.322 1.00 85.50 188 MET A N 1
ATOM 1492 C CA . MET A 1 188 ? 15.864 -3.402 -0.710 1.00 85.50 188 MET A CA 1
ATOM 1493 C C . MET A 1 188 ? 16.319 -2.511 -1.875 1.00 85.50 188 MET A C 1
ATOM 1495 O O . MET A 1 188 ? 17.378 -2.751 -2.446 1.00 85.50 188 MET A O 1
ATOM 1499 N N . MET A 1 189 ? 15.526 -1.493 -2.219 1.00 88.19 189 MET A N 1
ATOM 1500 C CA . MET A 1 189 ? 15.796 -0.534 -3.298 1.00 88.19 189 MET A CA 1
ATOM 1501 C C . MET A 1 189 ? 16.508 0.739 -2.840 1.00 88.19 189 MET A C 1
ATOM 1503 O O . MET A 1 189 ? 16.741 1.637 -3.654 1.00 88.19 189 MET A O 1
ATOM 1507 N N . LEU A 1 190 ? 16.892 0.841 -1.566 1.00 86.94 190 LEU A N 1
ATOM 1508 C CA . LEU A 1 190 ? 17.675 1.971 -1.083 1.00 86.94 190 LEU A CA 1
ATOM 1509 C C . LEU A 1 190 ? 18.997 2.043 -1.871 1.00 86.94 190 LEU A C 1
ATOM 1511 O O . LEU A 1 190 ? 19.663 1.032 -2.074 1.00 86.94 190 LEU A O 1
ATOM 1515 N N . GLY A 1 191 ? 19.337 3.225 -2.390 1.00 81.94 191 GLY A N 1
ATOM 1516 C CA . GLY A 1 191 ? 20.519 3.429 -3.243 1.00 81.94 191 GLY A CA 1
ATOM 1517 C C . GLY A 1 191 ? 20.330 3.113 -4.736 1.00 81.94 191 GLY A C 1
ATOM 1518 O O . GLY A 1 191 ? 21.164 3.515 -5.543 1.00 81.94 191 GLY A O 1
ATOM 1519 N N . HIS A 1 192 ? 19.221 2.488 -5.149 1.00 86.25 192 HIS A N 1
ATOM 1520 C CA . HIS A 1 192 ? 18.946 2.197 -6.560 1.00 86.25 192 HIS A CA 1
ATOM 1521 C C . HIS A 1 192 ? 18.231 3.378 -7.236 1.00 86.25 192 HIS A C 1
ATOM 1523 O O . HIS A 1 192 ? 17.003 3.408 -7.339 1.00 86.25 192 HIS A O 1
ATOM 1529 N N . ALA A 1 193 ? 18.998 4.361 -7.721 1.00 87.44 193 ALA A N 1
ATOM 1530 C CA . ALA A 1 193 ? 18.473 5.619 -8.278 1.00 87.44 193 ALA A CA 1
ATOM 1531 C C . ALA A 1 193 ? 17.444 5.435 -9.414 1.00 87.44 193 ALA A C 1
ATOM 1533 O O . ALA A 1 193 ? 16.510 6.226 -9.549 1.00 87.44 193 ALA A O 1
ATOM 1534 N N . HIS A 1 194 ? 17.577 4.366 -10.203 1.00 89.31 194 HIS A N 1
ATOM 1535 C CA . HIS A 1 194 ? 16.696 4.086 -11.337 1.00 89.31 194 HIS A CA 1
ATOM 1536 C C . HIS A 1 194 ? 15.487 3.198 -11.010 1.00 89.31 194 HIS A C 1
ATOM 1538 O O . HIS A 1 194 ? 14.661 2.990 -11.895 1.00 89.31 194 HIS A O 1
ATOM 1544 N N . PHE A 1 195 ? 15.31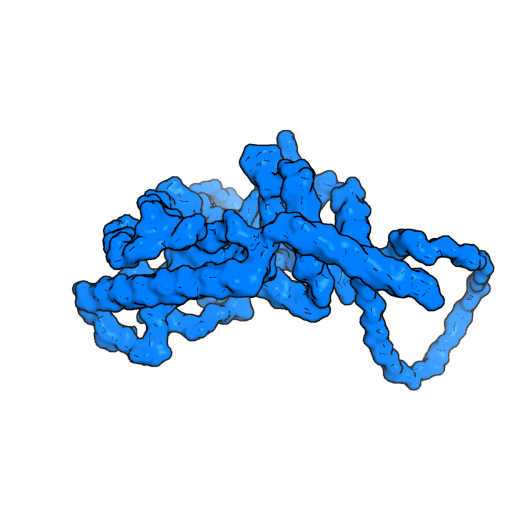4 2.729 -9.767 1.00 91.25 195 PHE A N 1
ATOM 1545 C CA . PHE A 1 195 ? 14.179 1.872 -9.398 1.00 91.25 195 PHE A CA 1
ATOM 1546 C C . PHE A 1 195 ? 12.821 2.530 -9.689 1.00 91.25 195 PHE A C 1
ATOM 1548 O O . PHE A 1 195 ? 11.999 1.973 -10.416 1.00 91.25 195 PHE A O 1
ATOM 1555 N N . LEU A 1 196 ? 12.580 3.735 -9.156 1.00 92.06 196 LEU A N 1
ATOM 1556 C CA . LEU A 1 196 ? 11.310 4.439 -9.365 1.00 92.06 196 LEU A CA 1
ATOM 1557 C C . LEU A 1 196 ? 11.097 4.846 -10.835 1.00 92.06 196 LEU A C 1
ATOM 1559 O O . LEU A 1 196 ? 10.006 4.577 -11.344 1.00 92.06 196 LEU A O 1
ATOM 1563 N N . PRO A 1 197 ? 12.081 5.440 -11.546 1.00 93.44 197 PRO A N 1
ATOM 1564 C CA . PRO A 1 197 ? 11.960 5.696 -12.982 1.00 93.44 197 PRO A CA 1
ATOM 1565 C C . PRO A 1 197 ? 11.620 4.440 -13.794 1.00 93.44 197 PRO A C 1
ATOM 1567 O O . PRO A 1 197 ? 10.666 4.447 -14.568 1.00 93.44 197 PRO A O 1
ATOM 1570 N N . MET A 1 198 ? 12.323 3.328 -13.560 1.00 94.75 198 MET A N 1
ATOM 1571 C CA . MET A 1 198 ? 12.082 2.064 -14.257 1.00 94.75 198 MET A CA 1
ATOM 1572 C C . MET A 1 198 ? 10.686 1.520 -13.967 1.00 94.75 198 MET A C 1
ATOM 1574 O O . MET A 1 198 ? 9.961 1.143 -14.887 1.00 94.75 198 MET A O 1
ATOM 1578 N N . LEU A 1 199 ? 10.266 1.541 -12.702 1.00 94.75 199 LEU A N 1
ATOM 1579 C CA . LEU A 1 199 ? 8.929 1.110 -12.319 1.00 94.75 199 LEU A CA 1
ATOM 1580 C C . LEU A 1 199 ? 7.844 1.961 -12.991 1.00 94.75 199 LEU A C 1
ATOM 1582 O O . LEU A 1 199 ? 6.824 1.423 -13.419 1.00 94.75 199 LEU A O 1
ATOM 1586 N N . A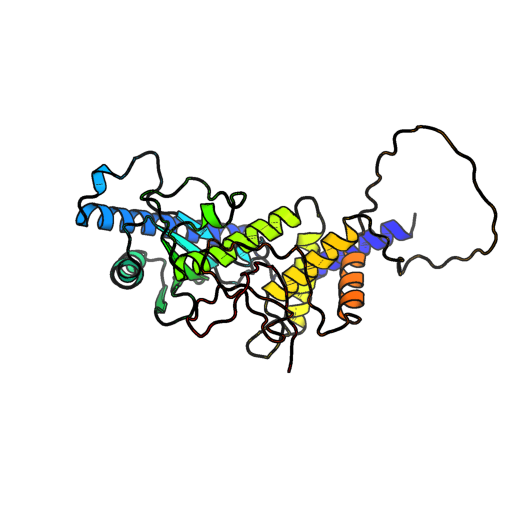RG A 1 200 ? 8.063 3.274 -13.147 1.00 95.31 200 ARG A N 1
ATOM 1587 C CA . ARG A 1 200 ? 7.141 4.149 -13.887 1.00 95.31 200 ARG A CA 1
ATOM 1588 C C . ARG A 1 200 ? 7.063 3.792 -15.369 1.00 95.31 200 ARG A C 1
ATOM 1590 O O . ARG A 1 200 ? 5.956 3.733 -15.907 1.00 95.31 200 ARG A O 1
ATOM 1597 N N . VAL A 1 201 ? 8.195 3.502 -16.010 1.00 96.50 201 VAL A N 1
ATOM 1598 C CA . VAL A 1 201 ? 8.237 3.048 -17.409 1.00 96.50 201 VAL A CA 1
ATOM 1599 C C . VAL A 1 201 ? 7.451 1.750 -17.577 1.00 96.50 201 VAL A C 1
ATOM 1601 O O . VAL A 1 201 ? 6.520 1.698 -18.381 1.00 96.50 201 VAL A O 1
ATOM 1604 N N . ILE A 1 202 ? 7.758 0.726 -16.774 1.00 96.50 202 ILE A N 1
ATOM 1605 C CA . ILE A 1 202 ? 7.098 -0.582 -16.874 1.00 96.50 202 ILE A CA 1
ATOM 1606 C C . ILE A 1 202 ? 5.597 -0.463 -16.601 1.00 96.50 202 ILE A C 1
ATOM 1608 O O . ILE A 1 202 ? 4.800 -1.013 -17.353 1.00 96.50 202 ILE A O 1
ATOM 1612 N N . ARG A 1 203 ? 5.168 0.320 -15.604 1.00 93.88 203 ARG A N 1
ATOM 1613 C CA . ARG A 1 203 ? 3.733 0.545 -15.343 1.00 93.88 203 ARG A CA 1
ATOM 1614 C C . ARG A 1 203 ? 3.025 1.268 -16.486 1.00 93.88 203 ARG A C 1
ATOM 1616 O O . ARG A 1 203 ? 1.880 0.937 -16.794 1.00 93.88 203 ARG A O 1
ATOM 1623 N N . THR A 1 204 ? 3.694 2.234 -17.113 1.00 95.62 204 THR A N 1
ATOM 1624 C CA . THR A 1 204 ? 3.160 2.944 -18.284 1.00 95.62 204 THR A CA 1
ATOM 1625 C C . THR A 1 204 ? 2.969 1.979 -19.448 1.00 95.62 204 THR A C 1
ATOM 1627 O O . THR A 1 204 ? 1.894 1.942 -20.044 1.00 95.62 204 THR A O 1
ATOM 1630 N N . TRP A 1 205 ? 3.961 1.125 -19.703 1.00 96.31 205 TRP A N 1
ATOM 1631 C CA . TRP A 1 205 ? 3.877 0.066 -20.705 1.00 96.31 205 TRP A CA 1
ATOM 1632 C C . TRP A 1 205 ? 2.759 -0.944 -20.399 1.00 96.31 205 TRP A C 1
ATOM 1634 O O . TRP A 1 205 ? 1.922 -1.191 -21.264 1.00 96.31 205 TRP A O 1
ATOM 1644 N N . VAL A 1 206 ? 2.665 -1.458 -19.166 1.00 94.88 206 VAL A N 1
ATOM 1645 C CA . VAL A 1 206 ? 1.600 -2.389 -18.740 1.00 94.88 206 VAL A CA 1
ATOM 1646 C C . VAL A 1 206 ? 0.212 -1.799 -18.995 1.00 94.88 206 VAL A C 1
ATOM 1648 O O . VAL A 1 206 ? -0.664 -2.487 -19.525 1.00 94.88 206 VAL A O 1
ATOM 1651 N N . ARG A 1 207 ? 0.012 -0.516 -18.661 1.00 92.50 207 ARG A N 1
ATOM 1652 C CA . ARG A 1 207 ? -1.254 0.186 -18.910 1.00 92.50 207 ARG A CA 1
ATOM 1653 C C . ARG A 1 207 ? -1.525 0.349 -20.403 1.00 92.50 207 ARG A C 1
ATOM 1655 O O . ARG A 1 207 ? -2.631 0.049 -20.838 1.00 92.50 207 ARG A O 1
ATOM 1662 N N . ALA A 1 208 ? -0.537 0.784 -21.182 1.00 94.62 208 ALA A N 1
ATOM 1663 C CA . ALA A 1 208 ? -0.676 0.964 -22.627 1.00 94.62 208 ALA A CA 1
ATOM 1664 C C . ALA A 1 208 ? -0.974 -0.354 -23.365 1.00 94.62 208 ALA A C 1
ATOM 1666 O O . ALA A 1 208 ? -1.631 -0.349 -24.401 1.00 94.62 208 ALA A O 1
ATOM 1667 N N . ARG A 1 209 ? -0.508 -1.487 -22.827 1.00 94.88 209 ARG A N 1
ATOM 1668 C CA . ARG A 1 209 ? -0.743 -2.831 -23.374 1.00 94.88 209 ARG A CA 1
ATOM 1669 C C . ARG A 1 209 ? -1.979 -3.532 -22.804 1.00 94.88 209 ARG A C 1
ATOM 1671 O O . ARG A 1 209 ? -2.304 -4.609 -23.286 1.00 94.88 209 ARG A O 1
ATOM 1678 N N . ALA A 1 210 ? -2.648 -2.944 -21.811 1.00 93.31 210 ALA A N 1
ATOM 1679 C CA . ALA A 1 210 ? -3.798 -3.525 -21.115 1.00 93.31 210 ALA A CA 1
ATOM 1680 C C . ALA A 1 210 ? -3.533 -4.908 -20.471 1.00 93.31 210 ALA A C 1
ATOM 1682 O O . ALA A 1 210 ? -4.424 -5.747 -20.401 1.00 93.31 210 ALA A O 1
ATOM 1683 N N . ILE A 1 211 ? -2.323 -5.126 -19.939 1.00 93.25 211 ILE A N 1
ATOM 1684 C CA . ILE A 1 211 ? -1.872 -6.407 -19.342 1.00 93.25 211 ILE A CA 1
ATOM 1685 C C . ILE A 1 211 ? -1.678 -6.327 -17.816 1.00 93.25 211 ILE A C 1
ATOM 1687 O O . ILE A 1 211 ? -0.778 -6.939 -17.247 1.00 93.25 211 ILE A O 1
ATOM 1691 N N . GLY A 1 212 ? -2.472 -5.495 -17.138 1.00 86.06 212 GLY A N 1
ATOM 1692 C CA . GLY A 1 212 ? -2.302 -5.182 -15.710 1.00 86.06 212 GLY A CA 1
ATOM 1693 C C . GLY A 1 212 ? -3.367 -5.754 -14.772 1.00 86.06 212 GLY A C 1
ATOM 1694 O O . GLY A 1 212 ? -3.426 -5.328 -13.620 1.00 86.06 212 GLY A O 1
ATOM 1695 N N . SER A 1 213 ? -4.243 -6.639 -15.256 1.00 82.31 213 SER A N 1
ATOM 1696 C CA . SER A 1 213 ? -5.419 -7.104 -14.512 1.00 82.31 213 SER A CA 1
ATOM 1697 C C . SER A 1 213 ? -5.370 -8.603 -14.236 1.00 82.31 213 SER A C 1
ATOM 1699 O O . SER A 1 213 ? -5.487 -9.416 -15.154 1.00 82.31 213 SER A O 1
ATOM 1701 N N . TYR A 1 214 ? -5.295 -8.948 -12.951 1.00 76.50 214 TYR A N 1
ATOM 1702 C CA . TYR A 1 214 ? -5.373 -10.329 -12.473 1.00 76.50 214 TYR A CA 1
ATOM 1703 C C . TYR A 1 214 ? -6.682 -11.023 -12.861 1.00 76.50 214 TYR A C 1
ATOM 1705 O O . TYR A 1 214 ? -6.671 -12.199 -13.205 1.00 76.50 214 TYR A O 1
ATOM 1713 N N . VAL A 1 215 ? -7.796 -10.282 -12.894 1.00 76.88 215 VAL A N 1
ATOM 1714 C CA . VAL A 1 215 ? -9.116 -10.812 -13.287 1.00 76.88 215 VAL A CA 1
ATOM 1715 C C . VAL A 1 215 ? -9.098 -11.398 -14.704 1.00 76.88 215 VAL A C 1
ATOM 1717 O O . VAL A 1 215 ? -9.866 -12.304 -15.004 1.00 76.88 215 VAL A O 1
ATOM 1720 N N . TYR A 1 216 ? -8.198 -10.915 -15.564 1.00 81.75 216 TYR A N 1
ATOM 1721 C CA . TYR A 1 216 ? -8.036 -11.394 -16.938 1.00 81.75 216 TYR A CA 1
ATOM 1722 C C . TYR A 1 216 ? -6.816 -12.318 -17.110 1.00 81.75 216 TYR A C 1
ATOM 1724 O O . TYR A 1 216 ? -6.338 -12.487 -18.226 1.00 81.75 216 TYR A O 1
ATOM 1732 N N . GLY A 1 217 ? -6.277 -12.874 -16.018 1.00 77.69 217 GLY A N 1
ATOM 1733 C CA . GLY A 1 217 ? -5.133 -13.794 -16.043 1.00 77.69 217 GLY A CA 1
ATOM 1734 C C . GLY A 1 217 ? -3.762 -13.124 -16.193 1.00 77.69 217 GLY A C 1
ATOM 1735 O O . GLY A 1 217 ? -2.748 -13.813 -16.289 1.00 77.69 217 GLY A O 1
ATOM 1736 N N . PHE A 1 218 ? -3.692 -11.788 -16.194 1.00 84.00 218 PHE A N 1
ATOM 1737 C CA . PHE A 1 218 ? -2.425 -11.060 -16.279 1.00 84.00 218 PHE A CA 1
ATOM 1738 C C . PHE A 1 218 ? -1.780 -10.815 -14.905 1.00 84.00 218 PHE A C 1
ATOM 1740 O O . PHE A 1 218 ? -2.462 -10.828 -13.879 1.00 84.00 218 PHE A O 1
ATOM 1747 N N . PRO A 1 219 ? -0.469 -10.509 -14.855 1.00 84.19 219 PRO A N 1
ATOM 1748 C CA . PRO A 1 219 ? 0.198 -10.180 -13.603 1.00 84.19 219 PRO A CA 1
ATOM 1749 C C . PRO A 1 219 ? -0.450 -8.998 -12.867 1.00 84.19 219 PRO A C 1
ATOM 1751 O O . PRO A 1 219 ? -0.652 -7.935 -13.471 1.00 84.19 219 PRO A O 1
ATOM 1754 N N . PRO A 1 220 ? -0.739 -9.130 -11.554 1.00 82.62 220 PRO A N 1
ATOM 1755 C CA . PRO A 1 220 ? -1.189 -8.002 -10.756 1.00 82.62 220 PRO A CA 1
ATOM 1756 C C . PRO A 1 220 ? -0.081 -6.952 -10.644 1.00 82.62 220 PRO A C 1
ATOM 1758 O O . PRO A 1 220 ? 1.108 -7.233 -10.798 1.00 82.62 220 PRO A O 1
ATOM 1761 N N . SER A 1 221 ? -0.465 -5.726 -10.289 1.00 84.31 221 SER A N 1
ATOM 1762 C CA . SER A 1 221 ? 0.444 -4.580 -10.135 1.00 84.31 221 SER A CA 1
ATOM 1763 C C . SER A 1 221 ? 1.708 -4.888 -9.314 1.00 84.31 221 SER A C 1
ATOM 1765 O O . SER A 1 221 ? 2.795 -4.426 -9.659 1.00 84.31 221 SER A O 1
ATOM 1767 N N . ILE A 1 222 ? 1.587 -5.668 -8.235 1.00 84.62 222 ILE A N 1
ATOM 1768 C CA . ILE A 1 222 ? 2.728 -6.026 -7.383 1.00 84.62 222 ILE A CA 1
ATOM 1769 C C . ILE A 1 222 ? 3.717 -6.978 -8.069 1.00 84.62 222 ILE A C 1
ATOM 1771 O O . ILE A 1 222 ? 4.918 -6.883 -7.821 1.00 84.62 222 ILE A O 1
ATOM 1775 N N . ALA A 1 223 ? 3.247 -7.838 -8.976 1.00 85.75 223 ALA A N 1
ATOM 1776 C CA . ALA A 1 223 ? 4.105 -8.779 -9.685 1.00 85.75 223 ALA A CA 1
ATOM 1777 C C . ALA A 1 223 ? 5.094 -8.043 -10.602 1.00 85.75 223 ALA A C 1
ATOM 1779 O O . ALA A 1 223 ? 6.300 -8.282 -10.555 1.00 85.75 223 ALA A O 1
ATOM 1780 N N . TRP A 1 224 ? 4.596 -7.054 -11.350 1.00 90.56 224 TRP A N 1
ATOM 1781 C CA . TRP A 1 224 ? 5.428 -6.166 -12.163 1.00 90.56 224 TRP A CA 1
ATOM 1782 C C . TRP A 1 224 ? 6.470 -5.413 -11.325 1.00 90.56 224 TRP A C 1
ATOM 1784 O O . TRP A 1 224 ? 7.616 -5.267 -11.747 1.00 90.56 224 TRP A O 1
ATOM 1794 N N . THR A 1 225 ? 6.105 -4.972 -10.117 1.00 90.69 225 THR A N 1
ATOM 1795 C CA . THR A 1 225 ? 7.042 -4.315 -9.191 1.00 90.69 225 THR A CA 1
ATOM 1796 C C . THR A 1 225 ? 8.178 -5.244 -8.775 1.00 90.69 225 THR A C 1
ATOM 1798 O O . THR A 1 225 ? 9.336 -4.844 -8.834 1.00 90.69 225 THR A O 1
ATOM 1801 N N . ILE A 1 226 ? 7.877 -6.481 -8.377 1.00 88.50 226 ILE A N 1
ATOM 1802 C CA . ILE A 1 226 ? 8.901 -7.458 -7.972 1.00 88.50 226 ILE A CA 1
ATOM 1803 C C . ILE A 1 226 ? 9.825 -7.796 -9.152 1.00 88.50 226 ILE A C 1
ATOM 1805 O O . ILE A 1 226 ? 11.035 -7.878 -8.965 1.00 88.50 226 ILE A O 1
ATOM 1809 N N . MET A 1 227 ? 9.290 -7.925 -10.371 1.00 92.00 227 MET A N 1
ATOM 1810 C CA . MET A 1 227 ? 10.097 -8.111 -11.583 1.00 92.00 227 MET A CA 1
ATOM 1811 C C . MET A 1 227 ? 11.063 -6.939 -11.826 1.00 92.00 227 MET A C 1
ATOM 1813 O O . MET A 1 227 ? 12.224 -7.154 -12.167 1.00 92.00 227 MET A O 1
ATOM 1817 N N . VAL A 1 228 ? 10.622 -5.696 -11.603 1.00 93.75 228 VAL A N 1
ATOM 1818 C CA . VAL A 1 228 ? 11.498 -4.512 -11.666 1.00 93.75 228 VAL A CA 1
ATOM 1819 C C . VAL A 1 228 ? 12.572 -4.563 -10.579 1.00 93.75 228 VAL A C 1
ATOM 1821 O O . VAL A 1 228 ? 13.750 -4.383 -10.880 1.00 93.75 228 VAL A O 1
ATOM 1824 N N . VAL A 1 229 ? 12.192 -4.872 -9.334 1.00 90.50 229 VAL A N 1
ATOM 1825 C CA . VAL A 1 229 ? 13.135 -5.028 -8.214 1.00 90.50 229 VAL A CA 1
ATOM 1826 C C . VAL A 1 229 ? 14.194 -6.083 -8.524 1.00 90.50 229 VAL A C 1
ATOM 1828 O O . VAL A 1 229 ? 15.374 -5.841 -8.284 1.00 90.50 229 VAL A O 1
ATOM 1831 N N . TYR A 1 230 ? 13.803 -7.217 -9.106 1.00 89.38 230 TYR A N 1
ATOM 1832 C CA . TYR A 1 230 ? 14.726 -8.273 -9.516 1.00 89.38 230 TYR A CA 1
ATOM 1833 C C . TYR A 1 230 ? 15.815 -7.752 -10.466 1.00 89.38 230 TYR A C 1
ATOM 1835 O O . TYR A 1 230 ? 17.002 -7.978 -10.226 1.00 89.38 230 TYR A O 1
ATOM 1843 N N . ILE A 1 231 ? 15.427 -7.008 -11.507 1.00 92.00 231 ILE A N 1
ATOM 1844 C CA . ILE A 1 231 ? 16.378 -6.430 -12.469 1.00 92.00 231 ILE A CA 1
ATOM 1845 C C . ILE A 1 231 ? 17.282 -5.398 -11.793 1.00 92.00 231 ILE A C 1
ATOM 1847 O O . ILE A 1 231 ? 18.498 -5.443 -11.981 1.00 92.00 231 ILE A O 1
ATOM 1851 N N . CYS A 1 232 ? 16.713 -4.512 -10.969 1.00 89.31 232 CYS A N 1
ATOM 1852 C CA . CYS A 1 232 ? 17.484 -3.506 -10.243 1.00 89.31 232 CYS A CA 1
ATOM 1853 C C . CYS A 1 232 ? 18.549 -4.137 -9.332 1.00 89.31 232 CYS A C 1
ATOM 1855 O O . CYS A 1 232 ? 19.685 -3.677 -9.360 1.00 89.31 232 CYS A O 1
ATOM 1857 N N . ARG A 1 233 ? 18.225 -5.206 -8.586 1.00 84.25 233 ARG A N 1
ATOM 1858 C CA . ARG A 1 233 ? 19.197 -5.901 -7.713 1.00 84.25 233 ARG A CA 1
ATOM 1859 C C . ARG A 1 233 ? 20.288 -6.584 -8.509 1.00 84.25 233 ARG A C 1
ATOM 1861 O O . ARG A 1 233 ? 21.468 -6.400 -8.239 1.00 84.25 233 ARG A O 1
ATOM 1868 N N . ARG A 1 234 ? 19.891 -7.362 -9.518 1.00 81.62 234 ARG A N 1
ATOM 1869 C CA . ARG A 1 234 ? 20.830 -8.179 -10.289 1.00 81.62 234 ARG A CA 1
ATOM 1870 C C . ARG A 1 234 ? 21.888 -7.328 -10.997 1.00 81.62 234 ARG A C 1
ATOM 1872 O O . ARG A 1 234 ? 23.035 -7.754 -11.104 1.00 81.62 234 ARG A O 1
ATOM 1879 N N . LEU A 1 235 ? 21.506 -6.131 -11.446 1.00 70.62 235 LEU A N 1
ATOM 1880 C CA . LEU A 1 235 ? 22.398 -5.182 -12.118 1.00 70.62 235 LEU A CA 1
ATOM 1881 C C . LEU A 1 235 ? 23.081 -4.189 -11.164 1.00 70.62 235 LEU A C 1
ATOM 1883 O O . LEU A 1 235 ? 24.104 -3.621 -11.535 1.00 70.62 235 LEU A O 1
ATOM 1887 N N . GLY A 1 236 ? 22.542 -3.979 -9.959 1.00 59.25 236 GLY A N 1
ATOM 1888 C CA . GLY A 1 236 ? 23.160 -3.161 -8.910 1.00 59.25 236 GLY A CA 1
ATOM 1889 C C . GLY A 1 236 ? 24.308 -3.868 -8.181 1.00 59.25 236 GLY A C 1
ATOM 1890 O O . GLY A 1 236 ? 25.292 -3.225 -7.829 1.00 59.25 236 GLY A O 1
ATOM 1891 N N . ASP A 1 237 ? 24.230 -5.193 -8.026 1.00 53.41 237 ASP A N 1
ATOM 1892 C CA . ASP A 1 237 ? 25.176 -5.988 -7.225 1.00 53.41 237 ASP A CA 1
ATOM 1893 C C . ASP A 1 237 ? 26.453 -6.435 -7.988 1.00 53.41 237 ASP A C 1
ATOM 1895 O O . ASP A 1 237 ? 27.108 -7.396 -7.594 1.00 53.41 237 ASP A O 1
ATOM 1899 N N . ASN A 1 238 ? 26.853 -5.758 -9.078 1.00 47.41 238 ASN A N 1
ATOM 1900 C CA . ASN A 1 238 ? 28.076 -6.067 -9.857 1.00 47.41 238 ASN A CA 1
ATOM 1901 C C . ASN A 1 238 ? 28.208 -7.534 -10.332 1.00 47.41 238 ASN A C 1
ATOM 1903 O O . ASN A 1 238 ? 29.310 -8.016 -10.606 1.00 47.41 238 ASN A O 1
ATOM 1907 N N . SER A 1 239 ? 27.101 -8.265 -10.485 1.00 40.31 239 SER A N 1
ATOM 1908 C CA . SER A 1 239 ? 27.154 -9.587 -11.109 1.00 40.31 239 SER A CA 1
ATOM 1909 C C . SER A 1 239 ? 27.262 -9.426 -12.628 1.00 40.31 239 SER A C 1
ATOM 1911 O O . SER A 1 239 ? 26.415 -8.794 -13.256 1.00 40.31 239 SER A O 1
ATOM 1913 N N . GLN A 1 240 ? 28.348 -9.949 -13.206 1.00 41.88 240 GLN A N 1
ATOM 1914 C CA . GLN A 1 240 ? 28.647 -9.924 -14.638 1.00 41.88 240 GLN A CA 1
ATOM 1915 C C . GLN A 1 240 ? 27.475 -10.483 -15.459 1.00 41.88 240 GLN A C 1
ATOM 1917 O O . GLN A 1 240 ? 27.396 -11.679 -15.734 1.00 41.88 240 GLN A O 1
ATOM 1922 N N . ILE A 1 241 ? 26.562 -9.619 -15.892 1.00 41.53 241 ILE A N 1
ATOM 1923 C CA . ILE A 1 241 ? 25.701 -9.920 -17.028 1.00 41.53 241 ILE A CA 1
ATOM 1924 C C . ILE A 1 241 ? 26.521 -9.556 -18.257 1.00 41.53 241 ILE A C 1
ATOM 1926 O O . ILE A 1 241 ? 26.843 -8.385 -18.472 1.00 41.53 241 ILE A O 1
ATOM 1930 N N . SER A 1 242 ? 26.887 -10.582 -19.035 1.00 38.75 242 SER A N 1
ATOM 1931 C CA . SER A 1 242 ? 27.536 -10.430 -20.335 1.00 38.75 242 SER A CA 1
ATOM 1932 C C . SER A 1 242 ? 26.707 -9.457 -21.161 1.00 38.75 242 SER A C 1
ATOM 1934 O O . SER A 1 242 ? 25.588 -9.745 -21.588 1.00 38.75 242 SER A O 1
ATOM 1936 N N . THR A 1 243 ? 27.231 -8.253 -21.281 1.00 40.25 243 THR A N 1
ATOM 1937 C CA . THR A 1 243 ? 26.484 -7.097 -21.719 1.00 40.25 243 THR A CA 1
ATOM 1938 C C . THR A 1 243 ? 26.186 -7.245 -23.208 1.00 40.25 243 THR A C 1
ATOM 1940 O O . THR A 1 243 ? 27.047 -6.972 -24.039 1.00 40.25 243 THR A O 1
ATOM 1943 N N . PHE A 1 244 ? 24.953 -7.603 -23.572 1.00 38.75 244 PHE A N 1
ATOM 1944 C CA . PHE A 1 244 ? 24.381 -7.171 -24.850 1.00 38.75 244 PHE A CA 1
ATOM 1945 C C . PHE A 1 244 ? 24.025 -5.683 -24.712 1.00 38.75 244 PHE A C 1
ATOM 1947 O O . PHE A 1 244 ? 22.868 -5.275 -24.720 1.00 38.75 244 PHE A O 1
ATOM 1954 N N . CYS A 1 245 ? 25.057 -4.858 -24.514 1.00 39.78 245 CYS A N 1
ATOM 1955 C CA . CYS A 1 245 ? 24.942 -3.421 -24.676 1.00 39.78 245 CYS A CA 1
ATOM 1956 C C . CYS A 1 245 ? 24.795 -3.199 -26.171 1.00 39.78 245 CYS A C 1
ATOM 1958 O O . CYS A 1 245 ? 25.706 -3.509 -26.941 1.00 39.78 245 CYS A O 1
ATOM 1960 N N . VAL A 1 246 ? 23.670 -2.614 -26.564 1.00 41.03 246 VAL A N 1
ATOM 1961 C CA . VAL A 1 246 ? 23.381 -2.186 -27.938 1.00 41.03 246 VAL A CA 1
ATOM 1962 C C . VAL A 1 246 ? 24.497 -1.277 -28.507 1.00 41.03 246 VAL A C 1
ATOM 1964 O O . VAL A 1 246 ? 24.622 -1.163 -29.721 1.00 41.03 246 VAL A O 1
ATOM 1967 N N . CYS A 1 247 ? 25.387 -0.729 -27.664 1.00 35.31 247 CYS A N 1
ATOM 1968 C CA . CYS A 1 247 ? 26.492 0.148 -28.070 1.00 35.31 247 CYS A CA 1
ATOM 1969 C C . CYS A 1 247 ? 27.896 -0.490 -28.169 1.00 35.31 247 CYS A C 1
ATOM 1971 O O . CYS A 1 247 ? 28.840 0.225 -28.481 1.00 35.31 247 CYS A O 1
ATOM 1973 N N . ARG A 1 248 ? 28.110 -1.801 -27.957 1.00 34.75 248 ARG A N 1
ATOM 1974 C CA . ARG A 1 248 ? 29.441 -2.414 -28.205 1.00 34.75 248 ARG A CA 1
ATOM 1975 C C . ARG A 1 248 ? 29.466 -3.239 -29.490 1.00 34.75 248 ARG A C 1
ATOM 1977 O O . ARG A 1 248 ? 29.543 -4.462 -29.474 1.00 34.75 248 ARG A O 1
ATOM 1984 N N . ARG A 1 249 ? 29.488 -2.550 -30.630 1.00 32.31 249 ARG A N 1
ATOM 1985 C CA . ARG A 1 249 ? 30.126 -3.081 -31.843 1.00 32.31 249 ARG A CA 1
ATOM 1986 C C . ARG A 1 249 ? 31.494 -2.434 -31.982 1.00 32.31 249 ARG A C 1
ATOM 1988 O O . ARG A 1 249 ? 31.559 -1.288 -32.403 1.00 32.31 249 ARG A O 1
ATOM 1995 N N . SER A 1 250 ? 32.559 -3.163 -31.648 1.00 31.12 250 SER A N 1
ATOM 1996 C CA . SER A 1 250 ? 33.879 -3.047 -32.291 1.00 31.12 250 SER A CA 1
ATOM 1997 C C . SER A 1 250 ? 34.806 -4.180 -31.834 1.00 31.12 250 SER A C 1
ATOM 1999 O O . SER A 1 250 ? 35.164 -4.283 -30.666 1.00 31.12 250 SER A O 1
ATOM 2001 N N . SER A 1 251 ? 35.128 -5.034 -32.804 1.00 32.56 251 SER A N 1
ATOM 2002 C CA . SER A 1 251 ? 36.351 -5.825 -33.006 1.00 32.56 251 SER A CA 1
ATOM 2003 C C . SER A 1 251 ? 37.559 -5.554 -32.094 1.00 32.56 251 SER A C 1
ATOM 2005 O O . SER A 1 251 ? 37.957 -4.402 -31.976 1.00 32.56 251 SER A O 1
ATOM 2007 N N . VAL A 1 252 ? 38.227 -6.612 -31.607 1.00 28.38 252 VAL A N 1
ATOM 2008 C CA . VAL A 1 252 ? 39.610 -7.023 -31.971 1.00 28.38 252 VAL A CA 1
ATOM 2009 C C . VAL A 1 252 ? 39.948 -8.362 -31.276 1.00 28.38 252 VAL A C 1
ATOM 2011 O O . VAL A 1 252 ? 39.580 -8.599 -30.130 1.00 28.38 252 VAL A O 1
ATOM 2014 N N . CYS A 1 253 ? 40.618 -9.253 -32.012 1.00 26.06 253 CYS A N 1
ATOM 2015 C CA . CYS A 1 253 ? 41.068 -10.589 -31.608 1.00 26.06 253 CYS A CA 1
ATOM 2016 C C . CYS A 1 253 ? 42.426 -10.604 -30.863 1.00 26.06 253 CYS A C 1
ATOM 2018 O O . CYS A 1 253 ? 43.226 -9.693 -31.057 1.00 26.06 253 CYS A O 1
ATOM 2020 N N . ARG A 1 254 ? 42.726 -11.776 -30.254 1.00 26.73 254 ARG A N 1
ATOM 2021 C CA . ARG A 1 254 ? 44.046 -12.349 -29.842 1.00 26.73 254 ARG A CA 1
ATOM 2022 C C . ARG A 1 254 ? 44.600 -11.844 -28.494 1.00 26.73 254 ARG A C 1
ATOM 2024 O O . ARG A 1 254 ? 44.427 -10.679 -28.187 1.00 26.73 254 ARG A O 1
ATOM 2031 N N . THR A 1 255 ? 45.288 -12.600 -27.629 1.00 25.03 255 THR A N 1
ATOM 2032 C CA . THR A 1 255 ? 45.731 -14.013 -27.497 1.00 25.03 255 THR A CA 1
ATOM 2033 C C . THR A 1 255 ? 46.219 -14.201 -26.039 1.00 25.03 255 THR A C 1
ATOM 2035 O O . THR A 1 255 ? 46.470 -13.223 -25.344 1.00 25.03 255 THR A O 1
ATOM 2038 N N . SER A 1 256 ? 46.342 -15.452 -25.596 1.00 28.80 256 SER A N 1
ATOM 2039 C CA . SER A 1 256 ? 46.808 -15.979 -24.296 1.00 28.80 256 SER A CA 1
ATOM 2040 C C . SER A 1 256 ? 48.218 -15.568 -23.812 1.00 28.80 256 SER A C 1
ATOM 2042 O O . SER A 1 256 ? 49.129 -15.600 -24.631 1.00 28.80 256 SER A O 1
ATOM 2044 N N . GLU A 1 257 ? 48.397 -15.308 -22.497 1.00 23.75 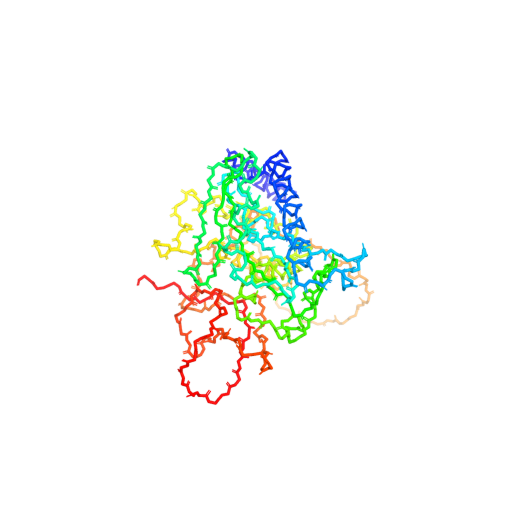257 GLU A N 1
ATOM 2045 C CA . GLU A 1 257 ? 49.321 -15.976 -21.518 1.00 23.75 257 GLU A CA 1
ATOM 2046 C C . GLU A 1 257 ? 49.516 -15.178 -20.182 1.00 23.75 257 GLU A C 1
ATOM 2048 O O . GLU A 1 257 ? 49.070 -14.032 -20.118 1.00 23.75 257 GLU A O 1
ATOM 2053 N N . PRO A 1 258 ? 50.045 -15.776 -19.073 1.00 36.34 258 PRO A N 1
ATOM 2054 C CA . PRO A 1 258 ? 49.551 -15.523 -17.705 1.00 36.34 258 PRO A CA 1
ATOM 2055 C C . PRO A 1 258 ? 50.466 -14.755 -16.711 1.00 36.34 258 PRO A C 1
ATOM 2057 O O . PRO A 1 258 ? 51.677 -14.677 -16.867 1.00 36.34 258 PRO A O 1
ATOM 2060 N N . ALA A 1 259 ? 49.806 -14.300 -15.631 1.00 34.56 259 ALA A N 1
ATOM 2061 C CA . ALA A 1 259 ? 50.223 -14.052 -14.233 1.00 34.56 259 ALA A CA 1
ATOM 2062 C C . ALA A 1 259 ? 51.479 -13.210 -13.890 1.00 34.56 259 ALA A C 1
ATOM 2064 O O . ALA A 1 259 ? 52.610 -13.658 -14.037 1.00 34.56 259 ALA A O 1
ATOM 2065 N N . ALA A 1 260 ? 51.256 -12.079 -13.199 1.00 26.64 260 ALA A N 1
ATOM 2066 C CA . ALA A 1 260 ? 52.169 -11.541 -12.182 1.00 26.64 260 ALA A CA 1
ATOM 2067 C C . ALA A 1 260 ? 51.407 -10.708 -11.126 1.00 26.64 260 ALA A C 1
ATOM 2069 O O . ALA A 1 260 ? 50.528 -9.911 -11.448 1.00 26.64 260 ALA A O 1
ATOM 2070 N N . GLU A 1 261 ? 51.747 -10.940 -9.858 1.00 28.61 261 GLU A N 1
ATOM 2071 C CA . GLU A 1 261 ? 51.191 -10.332 -8.645 1.00 28.61 261 GLU A CA 1
ATOM 2072 C C . GLU A 1 261 ? 51.662 -8.889 -8.369 1.00 28.61 261 GLU A C 1
ATOM 2074 O O . GLU A 1 261 ? 52.788 -8.518 -8.691 1.00 28.61 261 GLU A O 1
ATOM 2079 N N . ARG A 1 262 ? 50.830 -8.195 -7.568 1.00 28.58 262 ARG A N 1
ATOM 2080 C CA . ARG A 1 262 ? 51.093 -7.042 -6.674 1.00 28.58 262 ARG A CA 1
ATOM 2081 C C . ARG A 1 262 ? 51.258 -5.650 -7.305 1.00 28.58 262 ARG A C 1
ATOM 2083 O O . ARG A 1 262 ? 52.316 -5.294 -7.800 1.00 28.58 262 ARG A O 1
ATOM 2090 N N . ASN A 1 263 ? 50.295 -4.762 -7.029 1.00 25.69 263 ASN A N 1
ATOM 2091 C CA . ASN A 1 263 ? 50.449 -3.841 -5.895 1.00 25.69 263 ASN A CA 1
ATOM 2092 C C . ASN A 1 263 ? 49.172 -3.063 -5.548 1.00 25.69 263 ASN A C 1
ATOM 2094 O O . ASN A 1 263 ? 48.354 -2.717 -6.392 1.00 25.69 263 ASN A O 1
ATOM 2098 N N . SER A 1 264 ? 49.075 -2.778 -4.254 1.00 34.88 264 SER A N 1
ATOM 2099 C CA . SER A 1 264 ? 48.102 -1.947 -3.556 1.00 34.88 264 SER A CA 1
ATOM 2100 C C . SER A 1 264 ? 47.907 -0.560 -4.177 1.00 34.88 264 SER A C 1
ATOM 2102 O O . SER A 1 264 ? 48.816 0.270 -4.169 1.00 34.88 264 SER A O 1
ATOM 2104 N N . GLY A 1 265 ? 46.679 -0.280 -4.599 1.00 26.23 265 GLY A N 1
ATOM 2105 C CA . GLY A 1 265 ? 46.168 1.051 -4.896 1.00 26.23 265 GLY A CA 1
ATOM 2106 C C . GLY A 1 265 ? 44.674 1.053 -4.597 1.00 26.23 265 GLY A C 1
ATOM 2107 O O . GLY A 1 265 ? 43.982 0.106 -4.951 1.00 26.23 265 GLY A O 1
ATOM 2108 N N . LYS A 1 266 ? 44.193 2.070 -3.877 1.00 31.70 266 LYS A N 1
ATOM 2109 C CA . LYS A 1 266 ? 42.773 2.268 -3.560 1.00 31.70 266 LYS A CA 1
ATOM 2110 C C . LYS A 1 266 ? 41.934 2.173 -4.838 1.00 31.70 266 LYS A C 1
ATOM 2112 O O . LYS A 1 266 ? 41.905 3.118 -5.622 1.00 31.70 266 LYS A O 1
ATOM 2117 N N . GLU A 1 267 ? 41.231 1.062 -5.011 1.00 27.92 267 GLU A N 1
ATOM 2118 C CA . GLU A 1 267 ? 40.155 0.946 -5.986 1.00 27.92 267 GLU A CA 1
ATOM 2119 C C . GLU A 1 267 ? 38.980 1.771 -5.445 1.00 27.92 267 GLU A C 1
ATOM 2121 O O . GLU A 1 267 ? 38.192 1.327 -4.610 1.00 27.92 267 GLU A O 1
ATOM 2126 N N . LEU A 1 268 ? 38.903 3.038 -5.858 1.00 31.20 268 LEU A N 1
ATOM 2127 C CA . LEU A 1 268 ? 37.629 3.742 -5.848 1.00 31.20 268 LEU A CA 1
ATOM 2128 C C . LEU A 1 268 ? 36.709 2.931 -6.768 1.00 31.20 268 LEU A C 1
ATOM 2130 O O . LEU A 1 268 ? 36.885 2.969 -7.985 1.00 31.20 268 LEU A O 1
ATOM 2134 N N . LEU A 1 269 ? 35.767 2.178 -6.194 1.00 31.17 269 LEU A N 1
ATOM 2135 C CA . LEU A 1 269 ? 34.694 1.540 -6.952 1.00 31.17 269 LEU A CA 1
ATOM 2136 C C . LEU A 1 269 ? 33.963 2.624 -7.755 1.00 31.17 269 LEU A C 1
ATOM 2138 O O . LEU A 1 269 ? 33.160 3.382 -7.211 1.00 31.17 269 LEU A O 1
ATOM 2142 N N . ALA A 1 270 ? 34.258 2.716 -9.049 1.00 31.91 270 ALA A N 1
ATOM 2143 C CA . ALA A 1 270 ? 33.470 3.507 -9.975 1.00 31.91 270 ALA A CA 1
ATOM 2144 C C . ALA A 1 270 ? 32.084 2.848 -10.089 1.00 31.91 270 ALA A C 1
ATOM 2146 O O . ALA A 1 270 ? 32.012 1.655 -10.405 1.00 31.91 270 ALA A O 1
ATOM 2147 N N . PRO A 1 271 ? 30.972 3.565 -9.845 1.00 37.56 271 PRO A N 1
ATOM 2148 C CA . PRO A 1 271 ? 29.660 2.994 -10.057 1.00 37.56 271 PRO A CA 1
ATOM 2149 C C . PRO A 1 271 ? 29.451 2.945 -11.568 1.00 37.56 271 PRO A C 1
ATOM 2151 O O . PRO A 1 271 ? 29.168 3.959 -12.201 1.00 37.56 271 PRO A O 1
ATOM 2154 N N . SER A 1 272 ? 29.585 1.769 -12.172 1.00 46.12 272 SER A N 1
ATOM 2155 C CA . SER A 1 272 ? 29.035 1.536 -13.509 1.00 46.12 272 SER A CA 1
ATOM 2156 C C . SER A 1 272 ? 27.509 1.423 -13.387 1.00 46.12 272 SER A C 1
ATOM 2158 O O . SER A 1 272 ? 26.910 0.368 -13.574 1.00 46.12 272 SER A O 1
ATOM 2160 N N . SER A 1 273 ? 26.854 2.520 -12.988 1.00 59.75 273 SER A N 1
ATOM 2161 C CA . SER A 1 273 ? 25.399 2.586 -12.905 1.00 59.75 273 SER A CA 1
ATOM 2162 C C . SER A 1 273 ? 24.839 2.534 -14.323 1.00 59.75 273 SER A C 1
ATOM 2164 O O . SER A 1 273 ? 24.964 3.491 -15.088 1.00 59.75 273 SER A O 1
ATOM 2166 N N . HIS A 1 274 ? 24.259 1.396 -14.689 1.00 74.44 274 HIS A N 1
ATOM 2167 C CA . HIS A 1 274 ? 23.554 1.225 -15.952 1.00 74.44 274 HIS A CA 1
ATOM 2168 C C . HIS A 1 274 ? 22.441 2.283 -16.072 1.00 74.44 274 HIS A C 1
ATOM 2170 O O . HIS A 1 274 ? 21.679 2.481 -15.124 1.00 74.44 274 HIS A O 1
ATOM 2176 N N . GLY A 1 275 ? 22.349 2.943 -17.233 1.00 87.19 275 GLY A N 1
ATOM 2177 C CA . GLY A 1 275 ? 21.288 3.914 -17.528 1.00 87.19 275 GLY A CA 1
ATOM 2178 C C . GLY A 1 275 ? 19.893 3.280 -17.545 1.00 87.19 275 GLY A C 1
ATOM 2179 O O . GLY A 1 275 ? 19.741 2.063 -17.697 1.00 87.19 275 GLY A O 1
ATOM 2180 N N . LEU A 1 276 ? 18.856 4.106 -17.416 1.00 91.25 276 LEU A N 1
ATOM 2181 C CA . LEU A 1 276 ? 17.460 3.674 -17.312 1.00 91.25 276 LEU A CA 1
ATOM 2182 C C . LEU A 1 276 ? 17.009 2.848 -18.526 1.00 91.25 276 LEU A C 1
ATOM 2184 O O . LEU A 1 276 ? 16.391 1.795 -18.372 1.00 91.25 276 LEU A O 1
ATOM 2188 N N . SER A 1 277 ? 17.330 3.304 -19.732 1.00 91.38 277 SER A N 1
ATOM 2189 C CA . SER A 1 277 ? 17.018 2.632 -20.995 1.00 91.38 277 SER A CA 1
ATOM 2190 C C . SER A 1 277 ? 17.634 1.235 -21.074 1.00 91.38 277 SER A C 1
ATOM 2192 O O . SER A 1 277 ? 16.972 0.293 -21.510 1.00 91.38 277 SER A O 1
ATOM 2194 N N . CYS A 1 278 ? 18.861 1.071 -20.574 1.00 88.62 278 CYS A N 1
ATOM 2195 C CA . CYS A 1 278 ? 19.530 -0.224 -20.483 1.00 88.62 278 CYS A CA 1
ATOM 2196 C C . CYS A 1 278 ? 18.806 -1.167 -19.509 1.00 88.62 278 CYS A C 1
ATOM 2198 O O . CYS A 1 278 ? 18.575 -2.335 -19.833 1.00 88.62 278 CYS A O 1
ATOM 2200 N N . LEU A 1 279 ? 18.376 -0.665 -18.346 1.00 91.75 279 LEU A N 1
ATOM 2201 C CA . LEU A 1 279 ? 17.597 -1.451 -17.381 1.00 91.75 279 LEU A CA 1
ATOM 2202 C C . LEU A 1 279 ? 16.254 -1.906 -17.967 1.00 91.75 279 LEU A C 1
ATOM 2204 O O . LEU A 1 279 ? 15.861 -3.060 -17.800 1.00 91.75 279 LEU A O 1
ATOM 2208 N N . VAL A 1 280 ? 15.565 -1.021 -18.690 1.00 94.19 280 VAL A N 1
ATOM 2209 C CA . VAL A 1 280 ? 14.285 -1.325 -19.346 1.00 94.19 280 VAL A CA 1
ATOM 2210 C C . VAL A 1 280 ? 14.467 -2.344 -20.470 1.00 94.19 280 VAL A C 1
ATOM 2212 O O . VAL A 1 280 ? 13.698 -3.299 -20.554 1.00 94.19 280 VAL A O 1
ATOM 2215 N N . TYR A 1 281 ? 15.508 -2.205 -21.293 1.00 92.88 281 TYR A N 1
ATOM 2216 C CA . TYR A 1 281 ? 15.851 -3.216 -22.294 1.00 92.88 281 TYR A CA 1
ATOM 2217 C C . TYR A 1 281 ? 16.132 -4.577 -21.641 1.00 92.88 281 TYR A C 1
ATOM 2219 O O . TYR A 1 281 ? 15.576 -5.598 -22.050 1.00 92.88 281 TYR A O 1
ATOM 2227 N N . THR A 1 282 ? 16.938 -4.582 -20.577 1.00 92.12 282 THR A N 1
ATOM 2228 C CA . THR A 1 282 ? 17.308 -5.805 -19.855 1.00 92.12 282 THR A CA 1
ATOM 2229 C C . THR A 1 282 ? 16.095 -6.475 -19.218 1.00 92.12 282 THR A C 1
ATOM 2231 O O . THR A 1 282 ? 15.997 -7.697 -19.252 1.00 92.12 282 THR A O 1
ATOM 2234 N N . PHE A 1 283 ? 15.136 -5.704 -18.701 1.00 95.06 283 PHE A N 1
ATOM 2235 C CA . PHE A 1 283 ? 13.868 -6.233 -18.199 1.00 95.06 283 PHE A CA 1
ATOM 2236 C C . PHE A 1 283 ? 13.137 -7.060 -19.255 1.00 95.06 283 PHE A C 1
ATOM 2238 O O . PHE A 1 283 ? 12.794 -8.214 -19.000 1.00 95.06 283 PHE A O 1
ATOM 2245 N N . PHE A 1 284 ? 12.937 -6.505 -20.453 1.00 96.19 284 PHE A N 1
ATOM 2246 C CA . PHE A 1 284 ? 12.232 -7.222 -21.513 1.00 96.19 284 PHE A CA 1
ATOM 2247 C C . PHE A 1 284 ? 13.018 -8.438 -21.998 1.00 96.19 284 PHE A C 1
ATOM 2249 O O . PHE A 1 284 ? 12.438 -9.512 -22.130 1.00 96.19 284 PHE A O 1
ATOM 2256 N N . ALA A 1 285 ? 14.331 -8.306 -22.199 1.00 93.62 285 ALA A N 1
ATOM 2257 C CA . ALA A 1 285 ? 15.178 -9.420 -22.616 1.00 93.62 285 ALA A CA 1
ATOM 2258 C C . ALA A 1 285 ? 15.166 -10.571 -21.590 1.00 93.62 285 ALA A C 1
ATOM 2260 O O . ALA A 1 285 ? 15.011 -11.738 -21.958 1.00 93.62 285 ALA A O 1
ATOM 2261 N N . GLN A 1 286 ? 15.273 -10.242 -20.299 1.00 92.38 286 GLN A N 1
ATOM 2262 C CA . GLN A 1 286 ? 15.302 -11.217 -19.212 1.00 92.38 286 GLN A CA 1
ATOM 2263 C C . GLN A 1 286 ? 13.962 -11.936 -19.049 1.00 92.38 286 GLN A C 1
ATOM 2265 O O . GLN A 1 286 ? 13.957 -13.152 -18.889 1.00 92.38 286 GLN A O 1
ATOM 2270 N N . PHE A 1 287 ? 12.832 -11.218 -19.082 1.00 90.69 287 PHE A N 1
ATOM 2271 C CA . PHE A 1 287 ? 11.519 -11.838 -18.868 1.00 90.69 287 PHE A CA 1
ATOM 2272 C C . PHE A 1 287 ? 10.930 -12.500 -20.118 1.00 90.69 287 PHE A C 1
ATOM 2274 O O . PHE A 1 287 ? 10.114 -13.410 -19.981 1.00 90.69 287 PHE A O 1
ATOM 2281 N N . ALA A 1 288 ? 11.389 -12.131 -21.318 1.00 92.12 288 ALA A N 1
ATOM 2282 C CA . ALA A 1 288 ? 11.066 -12.856 -22.549 1.00 92.12 288 ALA A CA 1
ATOM 2283 C C . ALA A 1 288 ? 11.761 -14.225 -22.629 1.00 92.12 288 ALA A C 1
ATOM 2285 O O . ALA A 1 288 ? 11.210 -15.161 -23.197 1.00 92.12 288 ALA A O 1
ATOM 2286 N N . SER A 1 289 ? 12.963 -14.340 -22.058 1.00 91.12 289 SER A N 1
ATOM 2287 C CA . SER A 1 289 ? 13.751 -15.582 -22.014 1.00 91.12 289 SER A CA 1
ATOM 2288 C C . SER A 1 289 ? 13.690 -16.290 -20.657 1.00 91.12 289 SER A C 1
ATOM 2290 O O . SER A 1 289 ? 14.443 -17.233 -20.411 1.00 91.12 289 SER A O 1
ATOM 2292 N N . TRP A 1 290 ? 12.810 -15.838 -19.757 1.00 85.88 290 TRP A N 1
ATOM 2293 C CA . TRP A 1 290 ? 12.710 -16.406 -18.420 1.00 85.88 290 TRP A CA 1
ATOM 2294 C C . TRP A 1 290 ? 12.238 -17.860 -18.498 1.00 85.88 290 TRP A C 1
ATOM 2296 O O . TRP A 1 290 ? 11.247 -18.135 -19.181 1.00 85.88 290 TRP A O 1
ATOM 2306 N N . PRO A 1 291 ? 12.904 -18.801 -17.807 1.00 84.06 291 PRO A N 1
ATOM 2307 C CA . PRO A 1 291 ? 12.549 -20.210 -17.867 1.00 84.06 291 PRO A CA 1
ATOM 2308 C C . PRO A 1 291 ? 11.306 -20.483 -17.011 1.00 84.06 291 PRO A C 1
ATOM 2310 O O . PRO A 1 291 ? 11.384 -21.124 -15.970 1.00 84.06 291 PRO A O 1
ATOM 2313 N N . TRP A 1 292 ? 10.134 -19.990 -17.402 1.00 78.56 292 TRP A N 1
ATOM 2314 C CA . TRP A 1 292 ? 8.878 -20.337 -16.729 1.00 78.56 292 TRP A CA 1
ATOM 2315 C C . TRP A 1 292 ? 8.710 -21.873 -16.694 1.00 78.56 292 TRP A C 1
ATOM 2317 O O . TRP A 1 292 ? 9.022 -22.522 -17.694 1.00 78.56 292 TRP A O 1
ATOM 2327 N N . PRO A 1 293 ? 8.279 -22.491 -15.573 1.00 81.75 293 PRO A N 1
ATOM 2328 C CA . PRO A 1 293 ? 7.624 -21.909 -14.398 1.00 81.75 293 PRO A CA 1
ATOM 2329 C C . PRO A 1 293 ? 8.527 -21.377 -13.271 1.00 81.75 293 PRO A C 1
ATOM 2331 O O . PRO A 1 293 ? 7.998 -21.032 -12.215 1.00 81.75 293 PRO A O 1
ATOM 2334 N N . HIS A 1 294 ? 9.851 -21.286 -13.455 1.00 76.69 294 HIS A N 1
ATOM 2335 C CA . HIS A 1 294 ? 10.761 -20.913 -12.365 1.00 76.69 294 HIS A CA 1
ATOM 2336 C C . HIS A 1 294 ? 10.365 -19.575 -11.716 1.00 76.69 294 HIS A C 1
ATOM 2338 O O . HIS A 1 294 ? 10.100 -18.603 -12.431 1.00 76.69 294 HIS A O 1
ATOM 2344 N N . PRO A 1 295 ? 10.333 -19.495 -10.377 1.00 77.06 295 PRO A N 1
ATOM 2345 C CA . PRO A 1 295 ? 9.845 -18.308 -9.701 1.00 77.06 295 PRO A CA 1
ATOM 2346 C C . PRO A 1 295 ? 10.804 -17.123 -9.803 1.00 77.06 295 PRO A C 1
ATOM 2348 O O . PRO A 1 295 ? 12.027 -17.277 -9.764 1.00 77.06 295 PRO A O 1
ATOM 2351 N N . VAL A 1 296 ? 10.243 -15.913 -9.831 1.00 79.56 296 VAL A N 1
ATOM 2352 C CA . VAL A 1 296 ? 11.026 -14.682 -9.654 1.00 79.56 296 VAL A CA 1
ATOM 2353 C C . VAL A 1 296 ? 11.161 -14.419 -8.158 1.00 79.56 296 VAL A C 1
ATOM 2355 O O . VAL A 1 296 ? 10.186 -14.062 -7.492 1.00 79.56 296 VAL A O 1
ATOM 2358 N N . GLN A 1 297 ? 12.372 -14.601 -7.633 1.00 79.75 297 GLN A N 1
ATOM 2359 C CA . GLN A 1 297 ? 12.681 -14.456 -6.213 1.00 79.75 297 GLN A CA 1
ATOM 2360 C C . GLN A 1 297 ? 13.647 -13.286 -5.987 1.00 79.75 297 GLN A C 1
ATOM 2362 O O . GLN A 1 297 ? 14.693 -13.197 -6.629 1.00 79.75 297 GLN A O 1
ATOM 2367 N N . ILE A 1 298 ? 13.293 -12.380 -5.069 1.00 77.38 298 ILE A N 1
ATOM 2368 C CA . ILE A 1 298 ? 14.080 -11.168 -4.755 1.00 77.38 298 ILE A CA 1
ATOM 2369 C C . ILE A 1 298 ? 14.739 -11.201 -3.368 1.00 77.38 298 ILE A C 1
ATOM 2371 O O . ILE A 1 298 ? 15.632 -10.399 -3.093 1.00 77.38 298 ILE A O 1
ATOM 2375 N N . ALA A 1 299 ? 14.329 -12.138 -2.511 1.00 74.25 299 ALA A N 1
ATOM 2376 C CA . ALA A 1 299 ? 14.879 -12.374 -1.179 1.00 74.25 299 ALA A CA 1
ATOM 2377 C C . ALA A 1 299 ? 14.805 -13.864 -0.822 1.00 74.25 299 ALA A C 1
ATOM 2379 O O . ALA A 1 299 ? 13.984 -14.596 -1.376 1.00 74.25 299 ALA A O 1
ATOM 2380 N N . SER A 1 300 ? 15.645 -14.318 0.110 1.00 68.19 300 SER A N 1
ATOM 2381 C CA . SER A 1 300 ? 15.533 -15.669 0.664 1.00 68.19 300 SER A CA 1
ATOM 2382 C C . SER A 1 300 ? 14.212 -15.854 1.408 1.00 68.19 300 SER A C 1
ATOM 2384 O O . SER A 1 300 ? 13.653 -14.911 1.973 1.00 68.19 300 SER A O 1
ATOM 2386 N N . ILE A 1 301 ? 13.727 -17.093 1.401 1.00 65.94 301 ILE A N 1
ATOM 2387 C CA . ILE A 1 301 ? 12.519 -17.480 2.116 1.00 65.94 301 ILE A CA 1
ATOM 2388 C C . ILE A 1 301 ? 12.909 -17.710 3.600 1.00 65.94 301 ILE A C 1
ATOM 2390 O O . ILE A 1 301 ? 13.729 -18.576 3.893 1.00 65.94 301 ILE A O 1
ATOM 2394 N N . LYS A 1 302 ? 12.411 -16.890 4.533 1.00 61.19 302 LYS A N 1
ATOM 2395 C CA . LYS A 1 302 ? 12.618 -16.919 5.992 1.00 61.19 302 LYS A CA 1
ATOM 2396 C C . LYS A 1 302 ? 11.515 -17.705 6.708 1.00 61.19 302 LYS A C 1
ATOM 2398 O O . LYS A 1 302 ? 10.369 -17.316 6.670 1.00 61.19 302 LYS A O 1
ATOM 2403 N N . VAL A 1 303 ? 11.821 -18.757 7.448 1.00 58.09 303 VAL A N 1
ATOM 2404 C CA . VAL A 1 303 ? 10.830 -19.515 8.248 1.00 58.09 303 VAL A CA 1
ATOM 2405 C C . VAL A 1 303 ? 10.540 -18.778 9.567 1.00 58.09 303 VAL A C 1
ATOM 2407 O O . VAL A 1 303 ? 11.489 -18.398 10.249 1.00 58.09 303 VAL A O 1
ATOM 2410 N N . ALA A 1 304 ? 9.269 -18.601 9.955 1.00 60.41 304 ALA A N 1
ATOM 2411 C CA . ALA A 1 304 ? 8.897 -18.208 11.326 1.00 60.41 304 ALA A CA 1
ATOM 2412 C C . ALA A 1 304 ? 7.969 -19.277 11.912 1.00 60.41 304 ALA A C 1
ATOM 2414 O O . ALA A 1 304 ? 6.748 -19.208 11.809 1.00 60.41 304 ALA A O 1
ATOM 2415 N N . SER A 1 305 ? 8.579 -20.332 12.451 1.00 60.44 305 SER A N 1
ATOM 2416 C CA . SER A 1 305 ? 7.883 -21.529 12.939 1.00 60.44 305 SER A CA 1
ATOM 2417 C C . SER A 1 305 ? 7.043 -21.290 14.197 1.00 60.44 305 SER A C 1
ATOM 2419 O O . SER A 1 305 ? 6.234 -22.132 14.568 1.00 60.44 305 SER A O 1
ATOM 2421 N N . ASP A 1 306 ? 7.269 -20.170 14.876 1.00 62.34 306 ASP A N 1
ATOM 2422 C CA . ASP A 1 306 ? 6.534 -19.706 16.050 1.00 62.34 306 ASP A CA 1
ATOM 2423 C C . ASP A 1 306 ? 5.206 -19.019 15.695 1.00 62.34 306 ASP A C 1
ATOM 2425 O O . ASP A 1 306 ? 4.353 -18.833 16.564 1.00 62.34 306 ASP A O 1
ATOM 2429 N N . LEU A 1 307 ? 5.003 -18.678 14.421 1.00 59.59 307 LEU A N 1
ATOM 2430 C CA . LEU A 1 307 ? 3.773 -18.088 13.921 1.00 59.59 307 LEU A CA 1
ATOM 2431 C C . LEU A 1 307 ? 3.000 -19.105 13.080 1.00 59.59 307 LEU A C 1
ATOM 2433 O O . LEU A 1 307 ? 3.515 -19.671 12.119 1.00 59.59 307 LEU A O 1
ATOM 2437 N N . ASN A 1 308 ? 1.724 -19.308 13.405 1.00 61.06 308 ASN A N 1
ATOM 2438 C CA . ASN A 1 308 ? 0.831 -20.152 12.612 1.00 61.06 308 ASN A CA 1
ATOM 2439 C C . ASN A 1 308 ? 0.344 -19.391 11.364 1.00 61.06 308 ASN A C 1
ATOM 2441 O O . ASN A 1 308 ? -0.825 -19.050 11.266 1.00 61.06 308 ASN A O 1
ATOM 2445 N N . ILE A 1 309 ? 1.248 -19.019 10.460 1.00 58.00 309 ILE A N 1
ATOM 2446 C CA . ILE A 1 309 ? 0.959 -18.228 9.254 1.00 58.00 309 ILE A CA 1
ATOM 2447 C C . ILE A 1 309 ? 1.395 -19.036 8.034 1.00 58.00 309 ILE A C 1
ATOM 2449 O O . ILE A 1 309 ? 2.543 -19.468 7.984 1.00 58.00 309 ILE A O 1
ATOM 2453 N N . PHE A 1 310 ? 0.510 -19.228 7.048 1.00 51.62 310 PHE A N 1
ATOM 2454 C CA . PHE A 1 310 ? 0.880 -19.891 5.797 1.00 51.62 310 PHE A CA 1
ATOM 2455 C C . PHE A 1 310 ? 1.905 -19.082 5.020 1.00 51.62 310 PHE A C 1
ATOM 2457 O O . PHE A 1 310 ? 1.961 -17.849 5.063 1.00 51.62 310 PHE A O 1
ATOM 2464 N N . SER A 1 311 ? 2.692 -19.814 4.253 1.00 52.09 311 SER A N 1
ATOM 2465 C CA . SER A 1 311 ? 3.800 -19.271 3.519 1.00 52.09 311 SER A CA 1
ATOM 2466 C C . SER A 1 311 ? 4.088 -20.143 2.297 1.00 52.09 311 SER A C 1
ATOM 2468 O O . SER A 1 311 ? 4.065 -21.370 2.400 1.00 52.09 311 SER A O 1
ATOM 2470 N N . TRP A 1 312 ? 4.345 -19.524 1.150 1.00 49.53 312 TRP A N 1
ATOM 2471 C CA . TRP A 1 312 ? 4.456 -20.244 -0.116 1.00 49.53 312 TRP A CA 1
ATOM 2472 C C . TRP A 1 312 ? 5.749 -21.073 -0.223 1.00 49.53 312 TRP A C 1
ATOM 2474 O O . TRP A 1 312 ? 6.844 -20.544 -0.021 1.00 49.53 312 TRP A O 1
ATOM 2484 N N . ASP A 1 313 ? 5.611 -22.346 -0.611 1.00 53.22 313 ASP A N 1
ATOM 2485 C CA . ASP A 1 313 ? 6.710 -23.276 -0.896 1.00 53.22 313 ASP A CA 1
ATOM 2486 C C . ASP A 1 313 ? 6.597 -23.814 -2.342 1.00 53.22 313 ASP A C 1
ATOM 2488 O O . ASP A 1 313 ? 5.634 -24.526 -2.652 1.00 53.22 313 ASP A O 1
ATOM 2492 N N . PRO A 1 314 ? 7.575 -23.525 -3.228 1.00 49.09 314 PRO A N 1
ATOM 2493 C CA . PRO A 1 314 ? 7.567 -24.003 -4.612 1.00 49.09 314 PRO A CA 1
ATOM 2494 C C . PRO A 1 314 ? 7.625 -25.527 -4.751 1.00 49.09 314 PRO A C 1
ATOM 2496 O O . PRO A 1 314 ? 7.248 -26.048 -5.799 1.00 49.09 314 PRO A O 1
ATOM 2499 N N . GLN A 1 315 ? 8.139 -26.242 -3.747 1.00 44.56 315 GLN A N 1
ATOM 2500 C CA . GLN A 1 315 ? 8.265 -27.702 -3.775 1.00 44.56 315 GLN A CA 1
ATOM 2501 C C . GLN A 1 315 ? 6.950 -28.404 -3.422 1.00 44.56 315 GLN A C 1
ATOM 2503 O O . GLN A 1 315 ? 6.753 -29.558 -3.801 1.00 44.56 315 GLN A O 1
ATOM 2508 N N . LEU A 1 316 ? 6.049 -27.706 -2.726 1.00 36.25 316 LEU A N 1
ATOM 2509 C CA . LEU A 1 316 ? 4.770 -28.241 -2.257 1.00 36.25 316 LEU A CA 1
ATOM 2510 C C . LEU A 1 316 ? 3.573 -27.685 -3.045 1.00 36.25 316 LEU A C 1
ATOM 2512 O O . LEU A 1 316 ? 2.564 -28.375 -3.173 1.00 36.25 316 LEU A O 1
ATOM 2516 N N . VAL A 1 317 ? 3.671 -26.466 -3.597 1.00 36.16 317 VAL A N 1
ATOM 2517 C CA . VAL A 1 317 ? 2.582 -25.789 -4.322 1.00 36.16 317 VAL A CA 1
ATOM 2518 C C .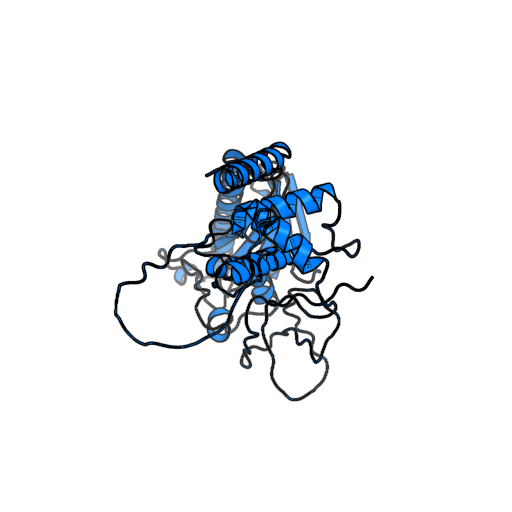 VAL A 1 317 ? 3.119 -25.073 -5.571 1.00 36.16 317 VAL A C 1
ATOM 2520 O O . VAL A 1 317 ? 3.684 -23.983 -5.501 1.00 36.16 317 VAL A O 1
ATOM 2523 N N . ILE A 1 318 ? 2.892 -25.673 -6.745 1.00 34.12 318 ILE A N 1
ATOM 2524 C CA . ILE A 1 318 ? 3.367 -25.166 -8.052 1.00 34.12 318 ILE A CA 1
ATOM 2525 C C . ILE A 1 318 ? 2.553 -23.950 -8.537 1.00 34.12 318 ILE A C 1
ATOM 2527 O O . ILE A 1 318 ? 3.038 -23.138 -9.324 1.00 34.12 318 ILE A O 1
ATOM 2531 N N . SER A 1 319 ? 1.319 -23.787 -8.059 1.00 29.36 319 SER A N 1
ATOM 2532 C CA . SER A 1 319 ? 0.359 -22.814 -8.587 1.00 29.36 319 SER A CA 1
ATOM 2533 C C . SER A 1 319 ? -0.136 -21.928 -7.455 1.00 29.36 319 SER A C 1
ATOM 2535 O O . SER A 1 319 ? -1.042 -22.339 -6.761 1.00 29.36 319 SER A O 1
ATOM 2537 N N . PHE A 1 320 ? 0.448 -20.750 -7.235 1.00 35.09 320 PHE A N 1
ATOM 2538 C CA . PHE A 1 320 ? -0.244 -19.607 -6.623 1.00 35.09 320 PHE A CA 1
ATOM 2539 C C . PHE A 1 320 ? 0.630 -18.359 -6.753 1.00 35.09 320 PHE A C 1
ATOM 2541 O O . PHE A 1 320 ? 1.792 -18.331 -6.348 1.00 35.09 320 PHE A O 1
ATOM 2548 N N . LEU A 1 321 ? 0.045 -17.305 -7.312 1.00 31.39 321 LEU A N 1
ATOM 2549 C CA . LEU A 1 321 ? 0.572 -15.953 -7.258 1.00 31.39 321 LEU A CA 1
ATOM 2550 C C . LEU A 1 321 ? -0.372 -15.173 -6.354 1.00 31.39 321 LEU A C 1
ATOM 2552 O O . LEU A 1 321 ? -1.306 -14.521 -6.808 1.00 31.39 321 LEU A O 1
ATOM 2556 N N . MET A 1 322 ? -0.164 -15.299 -5.049 1.00 32.00 322 MET A N 1
ATOM 2557 C CA . MET A 1 322 ? -0.861 -14.472 -4.080 1.00 32.00 322 MET A CA 1
ATOM 2558 C C . MET A 1 322 ? 0.046 -14.235 -2.883 1.00 32.00 322 MET A C 1
ATOM 2560 O O . MET A 1 322 ? 0.608 -15.166 -2.311 1.00 32.00 322 MET A O 1
ATOM 2564 N N . PHE A 1 323 ? 0.173 -12.966 -2.500 1.00 36.28 323 PHE A N 1
ATOM 2565 C CA . PHE A 1 323 ? 0.569 -12.593 -1.149 1.00 36.28 323 PHE A CA 1
ATOM 2566 C C . PHE A 1 323 ? -0.586 -13.036 -0.243 1.00 36.28 323 PHE A C 1
ATOM 2568 O O . PHE A 1 323 ? -1.506 -12.270 0.023 1.00 36.28 323 PHE A O 1
ATOM 2575 N N . SER A 1 324 ? -0.603 -14.314 0.123 1.00 29.27 324 SER A N 1
ATOM 2576 C CA . SER A 1 324 ? -1.608 -14.878 1.011 1.00 29.27 324 SER A CA 1
ATOM 2577 C C . SER A 1 324 ? -0.906 -15.314 2.283 1.00 29.27 324 SER A C 1
ATOM 2579 O O . SER A 1 324 ? -0.157 -16.287 2.296 1.00 29.27 324 SER A O 1
ATOM 2581 N N . VAL A 1 325 ? -1.145 -14.577 3.366 1.00 29.81 325 VAL A N 1
ATOM 2582 C CA . VAL A 1 325 ? -1.128 -15.182 4.700 1.00 29.81 325 VAL A CA 1
ATOM 2583 C C . VAL A 1 325 ? -2.413 -16.002 4.764 1.00 29.81 325 VAL A C 1
ATOM 2585 O O . VAL A 1 325 ? -3.431 -15.546 5.290 1.00 29.81 325 VAL A O 1
ATOM 2588 N N . ASP A 1 326 ? -2.393 -17.168 4.122 1.00 28.95 326 ASP A N 1
ATOM 2589 C CA . ASP A 1 326 ? -3.452 -18.147 4.303 1.00 28.95 326 ASP A CA 1
ATOM 2590 C C . ASP A 1 326 ? -3.385 -18.697 5.727 1.00 28.95 326 ASP A C 1
ATOM 2592 O O . ASP A 1 326 ? -2.347 -18.769 6.386 1.00 28.95 326 ASP A O 1
ATOM 2596 N N . LEU A 1 327 ? -4.550 -19.006 6.260 1.00 25.30 327 LEU A N 1
ATOM 2597 C CA . LEU A 1 327 ? -4.692 -19.639 7.558 1.00 25.30 327 LEU A CA 1
ATOM 2598 C C . LEU A 1 327 ? -5.906 -20.555 7.441 1.00 25.30 327 LEU A C 1
ATOM 2600 O O . LEU A 1 327 ? -6.909 -20.367 8.122 1.00 25.30 327 LEU A O 1
ATOM 2604 N N . GLU A 1 328 ? -5.846 -21.509 6.511 1.00 25.55 328 GLU A N 1
ATOM 2605 C CA . GLU A 1 328 ? -6.810 -22.605 6.482 1.00 25.55 328 GLU A CA 1
ATOM 2606 C C . GLU A 1 328 ? -6.292 -23.776 7.322 1.00 25.55 328 GLU A C 1
ATOM 2608 O O . GLU A 1 328 ? -5.225 -24.343 7.089 1.00 25.55 328 GLU A O 1
ATOM 2613 N N . HIS A 1 329 ? -7.080 -24.129 8.338 1.00 30.55 329 HIS A N 1
ATOM 2614 C CA . HIS A 1 329 ? -6.968 -25.390 9.057 1.00 30.55 329 HIS A CA 1
ATOM 2615 C C . HIS A 1 329 ? -7.356 -26.534 8.115 1.00 30.55 329 HIS A C 1
ATOM 2617 O O . HIS A 1 329 ? -8.528 -26.662 7.765 1.00 30.55 329 HIS A O 1
ATOM 2623 N N . GLY A 1 330 ? -6.413 -27.407 7.748 1.00 27.59 330 GLY A N 1
ATOM 2624 C CA . GLY A 1 330 ? -6.770 -28.522 6.872 1.00 27.59 330 GLY A CA 1
ATOM 2625 C C . GLY A 1 330 ? -5.669 -29.505 6.493 1.00 27.59 330 GLY A C 1
ATOM 2626 O O . GLY A 1 330 ? -5.394 -29.666 5.315 1.00 27.59 330 GLY A O 1
ATOM 2627 N N . ARG A 1 331 ? -5.194 -30.270 7.484 1.00 25.30 331 ARG A N 1
ATOM 2628 C CA . ARG A 1 331 ? -4.470 -31.561 7.397 1.00 25.30 331 ARG A CA 1
ATOM 2629 C C . ARG A 1 331 ? -2.936 -31.537 7.377 1.00 25.30 331 ARG A C 1
ATOM 2631 O O . ARG A 1 331 ? -2.267 -30.860 6.614 1.00 25.30 331 ARG A O 1
ATOM 2638 N N . SER A 1 332 ? -2.447 -32.379 8.284 1.00 31.16 332 SER A N 1
ATOM 2639 C CA . SER A 1 332 ? -1.078 -32.738 8.623 1.00 31.16 332 SER A CA 1
ATOM 2640 C C . SER A 1 332 ? -0.193 -33.058 7.417 1.00 31.16 332 SER A C 1
ATOM 2642 O O . SER A 1 332 ? -0.486 -34.000 6.687 1.00 31.16 332 SER A O 1
ATOM 2644 N N . CYS A 1 333 ? 0.933 -32.353 7.312 1.00 24.14 333 CYS A N 1
ATOM 2645 C CA . CYS A 1 333 ? 2.222 -32.940 6.960 1.00 24.14 333 CYS A CA 1
ATOM 2646 C C . CYS A 1 333 ? 3.301 -32.235 7.791 1.00 24.14 333 CYS A C 1
ATOM 2648 O O . CYS A 1 333 ? 3.468 -31.019 7.754 1.00 24.14 333 CYS A O 1
ATOM 2650 N N . SER A 1 334 ? 3.992 -33.021 8.605 1.00 27.48 334 SER A N 1
ATOM 2651 C CA . SER A 1 334 ? 5.130 -32.637 9.429 1.00 27.48 334 SER A CA 1
ATOM 2652 C C . SER A 1 334 ? 6.275 -32.087 8.572 1.00 27.48 334 SER A C 1
ATOM 2654 O O . SER A 1 334 ? 6.906 -32.870 7.865 1.00 27.48 334 SER A O 1
ATOM 2656 N N . ASN A 1 335 ? 6.514 -30.771 8.640 1.00 26.20 335 ASN A N 1
ATOM 2657 C CA . ASN A 1 335 ? 7.821 -30.091 8.753 1.00 26.20 335 ASN A CA 1
ATOM 2658 C C . ASN A 1 335 ? 7.751 -28.644 8.217 1.00 26.20 335 ASN A C 1
ATOM 2660 O O . ASN A 1 335 ? 7.743 -28.455 7.012 1.00 26.20 335 ASN A O 1
ATOM 2664 N N . GLY A 1 336 ? 7.787 -27.659 9.129 1.00 26.38 336 GLY A N 1
ATOM 2665 C CA . GLY A 1 336 ? 8.309 -26.287 8.939 1.00 26.38 336 GLY A CA 1
ATOM 2666 C C . GLY A 1 336 ? 7.621 -25.335 7.937 1.00 26.38 336 GLY A C 1
ATOM 2667 O O . GLY A 1 336 ? 7.527 -25.623 6.754 1.00 26.38 336 GLY A O 1
ATOM 2668 N N . THR A 1 337 ? 7.246 -24.130 8.389 1.00 31.69 337 THR A N 1
ATOM 2669 C CA . THR A 1 337 ? 6.533 -23.107 7.585 1.00 31.69 337 THR A CA 1
ATOM 2670 C C . THR A 1 337 ? 7.433 -21.903 7.213 1.00 31.69 337 THR A C 1
ATOM 2672 O O . THR A 1 337 ? 8.051 -21.291 8.082 1.00 31.69 337 THR A O 1
ATOM 2675 N N . ILE A 1 338 ? 7.515 -21.552 5.921 1.00 27.78 338 ILE A N 1
ATOM 2676 C CA . ILE A 1 338 ? 8.581 -20.828 5.181 1.00 27.78 338 ILE A CA 1
ATOM 2677 C C . ILE A 1 338 ? 8.157 -19.474 4.515 1.00 27.78 338 ILE A C 1
ATOM 2679 O O . ILE A 1 338 ? 7.599 -19.470 3.427 1.00 27.78 338 ILE A O 1
ATOM 2683 N N . TYR A 1 339 ? 8.483 -18.280 5.037 1.00 27.44 339 TYR A N 1
ATOM 2684 C CA . TYR A 1 339 ? 8.112 -16.959 4.447 1.00 27.44 339 TYR A CA 1
ATOM 2685 C C . TYR A 1 339 ? 8.984 -16.493 3.275 1.00 27.44 339 TYR A C 1
ATOM 2687 O O . TYR A 1 339 ? 10.144 -16.186 3.482 1.00 27.44 339 TYR A O 1
ATOM 2695 N N . GLY A 1 340 ? 8.455 -16.242 2.077 1.00 29.28 340 GLY A N 1
ATOM 2696 C CA . GLY A 1 340 ? 9.242 -15.678 0.965 1.00 29.28 340 GLY A CA 1
ATOM 2697 C C . GLY A 1 340 ? 8.443 -14.711 0.109 1.00 29.28 340 GLY A C 1
ATOM 2698 O O . GLY A 1 340 ? 7.254 -14.922 -0.107 1.00 29.28 340 GLY A O 1
ATOM 2699 N N . ILE A 1 341 ? 9.087 -13.650 -0.397 1.00 35.44 341 ILE A N 1
ATOM 2700 C CA . ILE A 1 341 ? 8.504 -12.850 -1.483 1.00 35.44 341 ILE A CA 1
ATOM 2701 C C . ILE A 1 341 ? 8.868 -13.551 -2.783 1.00 35.44 341 ILE A C 1
ATOM 2703 O O . ILE A 1 341 ? 9.941 -13.318 -3.352 1.00 35.44 341 ILE A O 1
ATOM 2707 N N . THR A 1 342 ? 7.965 -14.414 -3.228 1.00 33.62 342 THR A N 1
ATOM 2708 C CA . THR A 1 342 ? 8.157 -15.182 -4.446 1.00 33.62 342 THR A CA 1
ATOM 2709 C C . THR A 1 342 ? 6.957 -15.034 -5.370 1.00 33.62 342 THR A C 1
ATOM 2711 O O . THR A 1 342 ? 5.809 -15.100 -4.938 1.00 33.62 342 THR A O 1
ATOM 2714 N N . ILE A 1 343 ? 7.224 -14.803 -6.654 1.00 34.00 343 ILE A N 1
ATOM 2715 C CA . ILE A 1 343 ? 6.211 -14.865 -7.711 1.00 34.00 343 ILE A CA 1
ATOM 2716 C C . ILE A 1 343 ? 6.183 -16.298 -8.244 1.00 34.00 343 ILE A C 1
ATOM 2718 O O . ILE A 1 343 ? 7.144 -16.714 -8.893 1.00 34.00 343 ILE A O 1
ATOM 2722 N N . GLY A 1 344 ? 5.093 -17.025 -7.977 1.00 27.45 344 GLY A N 1
ATOM 2723 C CA . GLY A 1 344 ? 4.744 -18.281 -8.652 1.00 27.45 344 GLY A CA 1
ATOM 2724 C C . GLY A 1 344 ? 4.206 -18.049 -10.071 1.00 27.45 344 GLY A C 1
ATOM 2725 O O . GLY A 1 344 ? 3.910 -16.927 -10.457 1.00 27.45 344 GLY A O 1
ATOM 2726 N N . THR A 1 345 ? 4.125 -19.093 -10.888 1.00 29.34 345 THR A N 1
ATOM 2727 C CA . THR A 1 345 ? 3.876 -19.006 -12.338 1.00 29.34 345 THR A CA 1
ATOM 2728 C C . THR A 1 345 ? 2.450 -18.582 -12.719 1.00 29.34 345 THR A C 1
ATOM 2730 O O . THR A 1 345 ? 1.490 -18.898 -12.021 1.00 29.34 345 THR A O 1
ATOM 2733 N N . PHE A 1 346 ? 2.317 -17.941 -13.887 1.00 28.95 346 PHE A N 1
ATOM 2734 C CA . PHE A 1 346 ? 1.058 -17.761 -14.616 1.00 28.95 346 PHE A CA 1
ATOM 2735 C C . PHE A 1 346 ? 0.747 -19.017 -15.433 1.00 28.95 346 PHE A C 1
ATOM 2737 O O . PHE A 1 346 ? 1.503 -19.347 -16.346 1.00 28.95 346 PHE A O 1
ATOM 2744 N N . TYR A 1 347 ? -0.364 -19.688 -15.141 1.00 24.55 347 TYR A N 1
ATOM 2745 C CA . TYR A 1 347 ? -0.984 -20.621 -16.079 1.00 24.55 347 TYR A CA 1
ATOM 2746 C C . TYR A 1 347 ? -2.274 -19.979 -16.596 1.00 24.55 347 TYR A C 1
ATOM 2748 O O . TYR A 1 347 ? -3.073 -19.488 -15.799 1.00 24.55 347 TYR A O 1
ATOM 2756 N N . CYS A 1 348 ? -2.400 -19.909 -17.925 1.00 25.52 348 CYS A N 1
ATOM 2757 C CA . CYS A 1 348 ? -3.668 -19.644 -18.606 1.00 25.52 348 CYS A CA 1
ATOM 2758 C C . CYS A 1 348 ? -4.600 -20.844 -18.463 1.00 25.52 348 CYS A C 1
ATOM 2760 O O . CYS A 1 348 ? -4.074 -21.983 -18.496 1.00 25.52 348 CYS A O 1
#

Organism: Opisthorchis felineus (NCBI:txid147828)

Secondary structure (DSSP, 8-state):
-HHHHHHHHHHHHHHHHHHHTT-BPPHHHHHHHHHHHHHHHHHHHHHHHHHHHHTT-GGG--TTSBS-EEEE-HHHHTT--BTT--EEEEEEE-TTS-HHHHHHTHHHHHTT-TTEEEEEEE-SSSS-EEEEEETTEEEEEEEEE-SSSSB-SS--TTS-HHHHTTT--HHHHHHHHHHHHHHHHHHHTTT-TTHHHHHHHHHHHHHHTT---GGGTSPPHHHHHHHHHHHHHHHHTT-------TT----------------------------HHHHHHHHHHHHHS--TTS-EESS--EE-TTS------TTT-S----------------S--EE--EEPPP--

Foldseek 3Di:
DPPVVVLVVVLVVLVVVLVVVQFFDDPVLLVVVVVVQVVLLVLVQVLLCVLCVVVVNNVVDDPVFGQKHKDWFDCVLLRRATSQHATEIEIEHEQSDDVVCCQPPSVVSVVVDPQWDDWDWACPDLQGWIWIAGVNHIYTYGYAYDDHRTDDPDQDLVDDPCVSCPPTDLNNCVSCLRVSVSVVLCVLCVPLPLLNVLLSSQVSVCVVVVQADVVVLHDHSVVSSLLSSLLSNCLQVPDDDPDPPVPDDDDDDDDDDDDDDDDDDDPPPDRPNDRNVSSNVCSCVCVVPPPPQDKRFNDFWAFDQSDQFAADDCVVDQDDQDPDSDRDDDDDDDDTHIHGPIGGGGDD